Protein AF-A0A098GF80-F1 (afdb_monomer_lite)

pLDDT: mean 87.66, std 9.24, range [46.94, 98.12]

Foldseek 3Di:
DLLVLLVVLVADPVLSVLQVVPDDVVSVVVSVQQSDFDADPPPRDFDADPVRHGDGLSSVLVVLPQDSVLLSLLSNAPPSNLLSVLSVQQVDAAAAPVRHFDADPVRDGHGNSVLCVVLVNDPVLLSLLSNAQCSSLLSVLVVVLQHWDQDPVRDTDRNVVVCSVVPQHSVLLSLLSRDNCSSLLSVLVVQQCDDDPPDPDNHGVVNVCVVVPDDPVNLSVLSSDVPSSVVSVVD

Secondary structure (DSSP, 8-state):
-HHHHHHHTT--HHHHHHHHHT--HHHHHHHHHHTSBPBPTTT-PBPB-TTSPBPBHHHHHHHTT--HHHHHHHHTSTTHHHHHHHHHHTTSPPB-TTSPBPB-TTSPBP-HHHHHHHTT--HHHHHHHHTSTTHHHHHHHHHHHHS-EE-TT--EE-HHHHHHHHT--HHHHHHHHTSTTHHHHHHHHHHHHSPPTT-SSS--HHHHHHHTT--HHHHHHHHTSTTHHHHHHT-

Organism: Legionella micdadei (NCBI:txid451)

Radius of gyration: 20.02 Å; chains: 1; bounding box: 45×41×56 Å

Sequence (235 aa):
MLTNQLLSLGFTREQTSSLSVNFSFEKSQLLQYLLEPILDQQSHQPMLDNTGNPLTSLSVLIQAGFTPGQLTSILNYENEIANIDILLDLLLPYLDERQQPLRDHAGNLITPLSNLISARFSHDQIVSVLTHYRGSKSLKALQELLQPMWDASSSCTIPFLVLIQTGFTPSGIISILNDDNGYRNLRALLRLYNPEPNTTGHATPLSCLVEAGFTLDQIISVLSHEGGYKKLQAL

Structure (mmCIF, N/CA/C/O backbone):
data_AF-A0A098GF80-F1
#
_entry.id   AF-A0A098GF80-F1
#
loop_
_atom_site.group_PDB
_atom_site.id
_atom_site.type_symbol
_atom_site.label_atom_id
_atom_site.label_alt_id
_atom_site.label_comp_id
_atom_site.label_asym_id
_atom_site.label_entity_id
_atom_site.label_seq_id
_atom_site.pdbx_PDB_ins_code
_atom_site.Cartn_x
_atom_site.Cartn_y
_atom_site.Cartn_z
_atom_site.occupancy
_atom_site.B_iso_or_equiv
_atom_site.auth_seq_id
_atom_site.auth_comp_id
_atom_site.auth_asym_id
_atom_site.auth_atom_id
_atom_site.pdbx_PDB_model_num
ATOM 1 N N . MET A 1 1 ? -12.563 -4.958 27.279 1.00 67.81 1 MET A N 1
ATOM 2 C CA . MET A 1 1 ? -12.709 -3.567 26.792 1.00 67.81 1 MET A CA 1
ATOM 3 C C . MET A 1 1 ? -12.450 -3.496 25.289 1.00 67.81 1 MET A C 1
ATOM 5 O O . MET A 1 1 ? -13.381 -3.153 24.573 1.00 67.81 1 MET A O 1
ATOM 9 N N . LEU A 1 2 ? -11.288 -3.970 24.815 1.00 84.38 2 LEU A N 1
ATOM 10 C CA . LEU A 1 2 ? -10.912 -4.032 23.388 1.00 84.38 2 LEU A CA 1
ATOM 11 C C . LEU A 1 2 ? -11.972 -4.684 22.479 1.00 84.38 2 LEU A C 1
ATOM 13 O O . LEU A 1 2 ? -12.314 -4.132 21.441 1.00 84.38 2 LEU A O 1
ATOM 17 N N . THR A 1 3 ? -12.556 -5.816 22.892 1.00 87.25 3 THR A N 1
ATOM 18 C CA . THR A 1 3 ? -13.591 -6.518 22.109 1.00 87.25 3 THR A CA 1
ATOM 19 C C . THR A 1 3 ? -14.776 -5.617 21.766 1.00 87.25 3 THR A C 1
ATOM 21 O O . THR A 1 3 ? -15.189 -5.575 20.617 1.00 87.25 3 THR A O 1
ATOM 24 N N . ASN A 1 4 ? -15.301 -4.854 22.730 1.00 89.62 4 ASN A N 1
ATOM 25 C CA . ASN A 1 4 ? -16.453 -3.983 22.483 1.00 89.62 4 ASN A CA 1
ATOM 26 C C . ASN A 1 4 ? -16.095 -2.813 21.558 1.00 89.62 4 ASN A C 1
ATOM 28 O O . ASN A 1 4 ? -16.914 -2.437 20.726 1.00 89.62 4 ASN A O 1
ATOM 32 N N . GLN A 1 5 ? -14.873 -2.279 21.665 1.00 90.88 5 GLN A N 1
ATOM 33 C CA . GLN A 1 5 ? -14.386 -1.233 20.761 1.00 90.88 5 GLN A CA 1
ATOM 34 C C . GLN A 1 5 ? -14.266 -1.764 19.326 1.00 90.88 5 GLN A C 1
ATOM 36 O O . GLN A 1 5 ? -14.784 -1.148 18.400 1.00 90.88 5 GLN A O 1
ATOM 41 N N . LEU A 1 6 ? -13.696 -2.954 19.130 1.00 92.81 6 LEU A N 1
ATOM 42 C CA . LEU A 1 6 ? -13.634 -3.577 17.806 1.00 92.81 6 LEU A CA 1
ATOM 43 C C . LEU A 1 6 ? -15.023 -3.887 17.233 1.00 92.81 6 LEU A C 1
ATOM 45 O O . LEU A 1 6 ? -15.275 -3.608 16.065 1.00 92.81 6 LEU A O 1
ATOM 49 N N . LEU A 1 7 ? -15.948 -4.406 18.048 1.00 94.50 7 LEU A N 1
ATOM 50 C CA . LEU A 1 7 ? -17.331 -4.627 17.612 1.00 94.50 7 LEU A CA 1
ATOM 51 C C . LEU A 1 7 ? -17.998 -3.311 17.171 1.00 94.50 7 LEU A C 1
ATOM 53 O O . LEU A 1 7 ? -18.712 -3.303 16.172 1.00 94.50 7 LEU A O 1
ATOM 57 N N . SER A 1 8 ? -17.737 -2.193 17.863 1.00 92.75 8 SER A N 1
ATOM 58 C CA . SER A 1 8 ? -18.258 -0.873 17.464 1.00 92.75 8 SER A CA 1
ATOM 59 C C . SER A 1 8 ? -17.674 -0.354 16.146 1.00 92.75 8 SER A C 1
ATOM 61 O O . SER A 1 8 ? -18.333 0.407 15.447 1.00 92.75 8 SER A O 1
ATOM 63 N N . LEU A 1 9 ? -16.483 -0.826 15.768 1.00 93.62 9 LEU A N 1
ATOM 64 C CA . LEU A 1 9 ? -15.844 -0.553 14.479 1.00 93.62 9 LEU A CA 1
ATOM 65 C C . LEU A 1 9 ? -16.288 -1.526 13.368 1.00 93.62 9 LEU A C 1
ATOM 67 O O . LEU A 1 9 ? -15.756 -1.488 12.262 1.00 93.62 9 LEU A O 1
ATOM 71 N N . GLY A 1 10 ? -17.253 -2.409 13.646 1.00 95.38 10 GLY A N 1
ATOM 72 C CA . GLY A 1 10 ? -17.817 -3.338 12.666 1.00 95.38 10 GLY A CA 1
ATOM 73 C C . GLY A 1 10 ? -17.083 -4.676 12.540 1.00 95.38 10 GLY A C 1
ATOM 74 O O . GLY A 1 10 ? -17.406 -5.454 11.643 1.00 95.38 10 GLY A O 1
ATOM 75 N N . PHE A 1 11 ? -16.124 -4.980 13.421 1.00 96.38 11 PHE A N 1
ATOM 76 C CA . PHE A 1 11 ? -15.522 -6.314 13.471 1.00 96.38 11 PHE A CA 1
ATOM 77 C C . PHE A 1 11 ? -16.545 -7.347 13.962 1.00 96.38 11 PHE A C 1
ATOM 79 O O . PHE A 1 11 ? -17.390 -7.056 14.809 1.00 96.38 11 PHE A O 1
ATOM 86 N N . THR A 1 12 ? -16.456 -8.583 13.476 1.00 97.00 12 THR A N 1
ATOM 87 C CA . THR A 1 12 ? -17.304 -9.688 13.948 1.00 97.00 12 THR A CA 1
ATOM 88 C C . THR A 1 12 ? -16.768 -10.309 15.239 1.00 97.00 12 THR A C 1
ATOM 90 O O . THR A 1 12 ? -15.612 -10.115 15.633 1.00 97.00 12 THR A O 1
ATOM 93 N N . ARG A 1 13 ? -17.591 -11.117 15.920 1.00 93.44 13 ARG A N 1
ATOM 94 C CA . ARG A 1 13 ? -17.133 -11.869 17.102 1.00 93.44 13 ARG A CA 1
ATOM 95 C C . ARG A 1 13 ? -16.018 -12.848 16.745 1.00 93.44 13 ARG A C 1
ATOM 97 O O . ARG A 1 13 ? -15.084 -13.018 17.523 1.00 93.44 13 ARG A O 1
ATOM 104 N N . GLU A 1 14 ? -16.081 -13.444 15.563 1.00 93.25 14 GLU A N 1
ATOM 105 C CA . GLU A 1 14 ? -15.061 -14.347 15.039 1.00 93.25 14 GLU A CA 1
ATOM 106 C C . GLU A 1 14 ? -13.749 -13.597 14.790 1.00 93.25 14 GLU A C 1
ATOM 108 O O . GLU A 1 14 ? -12.698 -14.041 15.243 1.00 93.25 14 GLU A O 1
ATOM 113 N N . GLN A 1 15 ? -13.803 -12.422 14.154 1.00 93.31 15 GLN A N 1
ATOM 114 C CA . GLN A 1 15 ? -12.624 -11.584 13.912 1.00 93.31 15 GLN A CA 1
ATOM 115 C C . GLN A 1 15 ? -11.994 -11.117 15.223 1.00 93.31 15 GLN A C 1
ATOM 117 O O . GLN A 1 15 ? -10.801 -11.324 15.438 1.00 93.31 15 GLN A O 1
ATOM 122 N N . THR A 1 16 ? -12.794 -10.568 16.140 1.00 90.94 16 THR A N 1
ATOM 123 C CA . THR A 1 16 ? -12.300 -10.146 17.460 1.00 90.94 16 THR A CA 1
ATOM 124 C C . THR A 1 16 ? -11.695 -11.307 18.241 1.00 90.94 16 THR A C 1
ATOM 126 O O . THR A 1 16 ? -10.651 -11.129 18.867 1.00 90.94 16 THR A O 1
ATOM 129 N N . SER A 1 17 ? -12.286 -12.503 18.166 1.00 88.06 17 SER A N 1
ATOM 130 C CA . SER A 1 17 ? -11.729 -13.707 18.789 1.00 88.06 17 SER A CA 1
ATOM 131 C C . SER A 1 17 ? -10.428 -14.145 18.121 1.00 88.06 17 SER A C 1
ATOM 133 O O . SER A 1 17 ? -9.488 -14.487 18.823 1.00 88.06 17 SER A O 1
ATOM 135 N N . SER A 1 18 ? -10.334 -14.087 16.789 1.00 87.31 18 SER A N 1
ATOM 136 C CA . SER A 1 18 ? -9.112 -14.450 16.055 1.00 87.31 18 SER A CA 1
ATOM 137 C C . SER A 1 18 ? -7.935 -13.549 16.425 1.00 87.31 18 SER A C 1
ATOM 139 O O . SER A 1 18 ? -6.850 -14.045 16.715 1.00 87.31 18 SER A O 1
ATOM 141 N N . LEU A 1 19 ? -8.184 -12.239 16.526 1.00 84.69 19 LEU A N 1
ATOM 142 C CA . LEU A 1 19 ? -7.205 -11.286 17.029 1.00 84.69 19 LEU A CA 1
ATOM 143 C C . LEU A 1 19 ? -6.872 -11.635 18.486 1.00 84.69 19 LEU A C 1
ATOM 145 O O . LEU A 1 19 ? -5.701 -11.732 18.827 1.00 84.69 19 LEU A O 1
ATOM 149 N N . SER A 1 20 ? -7.896 -11.939 19.300 1.00 75.25 20 SER A N 1
ATOM 150 C CA . SER A 1 20 ? -7.767 -12.265 20.729 1.00 75.25 20 SER A CA 1
ATOM 151 C C . SER A 1 20 ? -6.912 -13.503 21.037 1.00 75.25 20 SER A C 1
ATOM 153 O O . SER A 1 20 ? -6.128 -13.498 21.982 1.00 75.25 20 SER A O 1
ATOM 155 N N . VAL A 1 21 ? -7.086 -14.578 20.267 1.00 63.75 21 VAL A N 1
ATOM 156 C CA . VAL A 1 21 ? -6.468 -15.897 20.496 1.00 63.75 21 VAL A CA 1
ATOM 157 C C . VAL A 1 21 ? -4.999 -15.918 20.064 1.00 63.75 21 VAL A C 1
ATOM 159 O O . VAL A 1 21 ? -4.203 -16.655 20.638 1.00 63.75 21 VAL A O 1
ATOM 162 N N . ASN A 1 22 ? -4.622 -15.070 19.107 1.00 61.53 22 ASN A N 1
ATOM 163 C CA . ASN A 1 22 ? -3.252 -14.958 18.606 1.00 61.53 22 ASN A CA 1
ATOM 164 C C . ASN A 1 22 ? -2.376 -13.980 19.420 1.00 61.53 22 ASN A C 1
ATOM 166 O O . ASN A 1 22 ? -1.254 -13.682 18.998 1.00 61.53 22 ASN A O 1
ATOM 170 N N . PHE A 1 23 ? -2.858 -13.451 20.555 1.00 60.72 23 PHE A N 1
ATOM 171 C CA . PHE A 1 23 ? -2.151 -12.422 21.323 1.00 60.72 23 PHE A CA 1
ATOM 172 C C . PHE A 1 23 ? -1.024 -12.990 22.196 1.00 60.72 23 PHE A C 1
ATOM 174 O O . PHE A 1 23 ? -1.260 -13.585 23.247 1.00 60.72 23 PHE A O 1
ATOM 181 N N . SER A 1 24 ? 0.223 -12.688 21.823 1.00 68.94 24 SER A N 1
ATOM 182 C CA . SER A 1 24 ? 1.262 -12.441 22.826 1.00 68.94 24 SER A CA 1
ATOM 183 C C . SER A 1 24 ? 0.921 -11.158 23.604 1.00 68.94 24 SER A C 1
ATOM 185 O O . SER A 1 24 ? 0.142 -10.320 23.137 1.00 68.94 24 SER A O 1
ATOM 187 N N . PHE A 1 25 ? 1.507 -10.979 24.792 1.00 70.69 25 PHE A N 1
ATOM 188 C CA . PHE A 1 25 ? 1.350 -9.749 25.581 1.00 70.69 25 PHE A CA 1
ATOM 189 C C . PHE A 1 25 ? 1.646 -8.492 24.746 1.00 70.69 25 PHE A C 1
ATOM 191 O O . PHE A 1 25 ? 0.859 -7.547 24.758 1.00 70.69 25 PHE A O 1
ATOM 198 N N . GLU A 1 26 ? 2.714 -8.537 23.948 1.00 73.19 26 GLU A N 1
ATOM 199 C CA . GLU A 1 26 ? 3.110 -7.470 23.026 1.00 73.19 26 GLU A CA 1
ATOM 200 C C . GLU A 1 26 ? 1.970 -7.125 22.068 1.00 73.19 26 GLU A C 1
ATOM 202 O O . GLU A 1 26 ? 1.521 -5.984 22.039 1.00 73.19 26 GLU A O 1
ATOM 207 N N . LYS A 1 27 ? 1.395 -8.115 21.378 1.00 73.38 27 LYS A N 1
ATOM 208 C CA . LYS A 1 27 ? 0.301 -7.877 20.433 1.00 73.38 27 LYS A CA 1
ATOM 209 C C . LYS A 1 27 ? -0.932 -7.224 21.081 1.00 73.38 27 LYS A C 1
ATOM 211 O O . LYS A 1 27 ? -1.592 -6.405 20.444 1.00 73.38 27 LYS A O 1
ATOM 216 N N . SER A 1 28 ? -1.246 -7.533 22.342 1.00 77.88 28 SER A N 1
ATOM 217 C CA . SER A 1 28 ? -2.400 -6.921 23.025 1.00 77.88 28 SER A CA 1
ATOM 218 C C . SER A 1 28 ? -2.211 -5.417 23.257 1.00 77.88 28 SER A C 1
ATOM 220 O O . SER A 1 28 ? -3.161 -4.647 23.106 1.00 77.88 28 SER A O 1
ATOM 222 N N . GLN A 1 29 ? -0.972 -4.992 23.528 1.00 82.12 29 GLN A N 1
ATOM 223 C CA . GLN A 1 29 ? -0.601 -3.579 23.622 1.00 82.12 29 GLN A CA 1
ATOM 224 C C . GLN A 1 29 ? -0.677 -2.892 22.257 1.00 82.12 29 GLN A C 1
ATOM 226 O O . GLN A 1 29 ? -1.107 -1.746 22.174 1.00 82.12 29 GLN A O 1
ATOM 231 N N . LEU A 1 30 ? -0.336 -3.603 21.177 1.00 80.69 30 LEU A N 1
ATOM 232 C CA . LEU A 1 30 ? -0.453 -3.080 19.813 1.00 80.69 30 LEU A CA 1
ATOM 233 C C . LEU A 1 30 ? -1.900 -2.802 19.431 1.00 80.69 30 LEU A C 1
ATOM 235 O O . LEU A 1 30 ? -2.217 -1.725 18.936 1.00 80.69 30 LEU A O 1
ATOM 239 N N . LEU A 1 31 ? -2.800 -3.748 19.695 1.00 87.38 31 LEU A N 1
ATOM 240 C CA . LEU A 1 31 ? -4.217 -3.532 19.425 1.00 87.38 31 LEU A CA 1
ATOM 241 C C . LEU A 1 31 ? -4.773 -2.372 20.259 1.00 87.38 31 LEU A C 1
ATOM 243 O O . LEU A 1 31 ? -5.611 -1.615 19.774 1.00 87.38 31 LEU A O 1
ATOM 247 N N . GLN A 1 32 ? -4.301 -2.229 21.499 1.00 89.06 32 GLN A N 1
ATOM 248 C CA . GLN A 1 32 ? -4.662 -1.098 22.340 1.00 89.06 32 GLN A CA 1
ATOM 249 C C . GLN A 1 32 ? -4.184 0.225 21.733 1.00 89.06 32 GLN A C 1
ATOM 251 O O . GLN A 1 32 ? -5.009 1.118 21.585 1.00 89.06 32 GLN A O 1
ATOM 256 N N . TYR A 1 33 ? -2.926 0.313 21.293 1.00 89.31 33 TYR A N 1
ATOM 257 C CA . TYR A 1 33 ? -2.383 1.480 20.591 1.00 89.31 33 TYR A CA 1
ATOM 258 C C . TYR A 1 33 ? -3.230 1.874 19.370 1.00 89.31 33 TYR A C 1
ATOM 260 O O . TYR A 1 33 ? -3.581 3.036 19.199 1.00 89.31 33 TYR A O 1
ATOM 268 N N . LEU A 1 34 ? -3.653 0.905 18.553 1.00 92.81 34 LEU A N 1
ATOM 269 C CA . LEU A 1 34 ? -4.473 1.173 17.363 1.00 92.81 34 LEU A CA 1
ATOM 270 C C . LEU A 1 34 ? -5.907 1.639 17.670 1.00 92.81 34 LEU A C 1
ATOM 272 O O . LEU A 1 34 ? -6.598 2.141 16.777 1.00 92.81 34 LEU A O 1
ATOM 276 N N . LEU A 1 35 ? -6.359 1.442 18.909 1.00 93.19 35 LEU A N 1
ATOM 277 C CA . LEU A 1 35 ? -7.664 1.847 19.431 1.00 93.19 35 LEU A CA 1
ATOM 278 C C . LEU A 1 35 ? -7.579 3.080 20.340 1.00 93.19 35 LEU A C 1
ATOM 280 O O . LEU A 1 35 ? -8.614 3.532 20.838 1.00 93.19 35 LEU A O 1
ATOM 284 N N . GLU A 1 36 ? -6.382 3.618 20.577 1.00 93.69 36 GLU A N 1
ATOM 285 C CA . GLU A 1 36 ? -6.228 4.870 21.304 1.00 93.69 36 GLU A CA 1
ATOM 286 C C . GLU A 1 36 ? -6.741 6.040 20.453 1.00 93.69 36 GLU A C 1
ATOM 288 O O . GLU A 1 36 ? -6.529 6.069 19.235 1.00 93.69 36 GLU A O 1
ATOM 293 N N . PRO A 1 37 ? -7.447 7.005 21.070 1.00 95.38 37 PRO A N 1
ATOM 294 C CA . PRO A 1 37 ? -7.861 8.205 20.371 1.00 95.38 37 PRO A CA 1
ATOM 295 C C . PRO A 1 37 ? -6.665 8.980 19.821 1.00 95.38 37 PRO A C 1
ATOM 297 O O . PRO A 1 37 ? -5.732 9.310 20.552 1.00 95.38 37 PRO A O 1
ATOM 300 N N . ILE A 1 38 ? -6.736 9.335 18.544 1.00 94.19 38 ILE A N 1
ATOM 301 C CA . ILE A 1 38 ? -5.812 10.268 17.913 1.00 94.19 38 ILE A CA 1
ATOM 302 C C . ILE A 1 38 ? -6.064 11.641 18.533 1.00 94.19 38 ILE A C 1
ATOM 304 O O . ILE A 1 38 ? -7.197 12.128 18.554 1.00 94.19 38 ILE A O 1
ATOM 308 N N . LEU A 1 39 ? -5.008 12.255 19.058 1.00 94.62 39 LEU A N 1
ATOM 309 C CA . LEU A 1 39 ? -5.089 13.547 19.726 1.00 94.62 39 LEU A CA 1
ATOM 310 C C . LEU A 1 39 ? -4.745 14.675 18.758 1.00 94.62 39 LEU A C 1
ATOM 312 O O . LEU A 1 39 ? -3.789 14.586 17.986 1.00 94.62 39 LEU A O 1
ATOM 316 N N . ASP A 1 40 ? -5.499 15.764 18.844 1.00 92.06 40 ASP A N 1
ATOM 317 C CA . ASP A 1 40 ? -5.147 17.014 18.192 1.00 92.06 40 ASP A CA 1
ATOM 318 C C . ASP A 1 40 ? -3.850 17.573 18.799 1.00 92.06 40 ASP A C 1
ATOM 320 O O . ASP A 1 40 ? -3.709 17.679 20.021 1.00 92.06 40 ASP A O 1
ATOM 324 N N . GLN A 1 41 ? -2.900 17.949 17.941 1.00 87.50 41 GLN A N 1
ATOM 325 C CA . GLN A 1 41 ? -1.548 18.333 18.363 1.00 87.50 41 GLN A CA 1
ATOM 326 C C . GLN A 1 41 ? -1.512 19.599 19.232 1.00 87.50 41 GLN A C 1
ATOM 328 O O . GLN A 1 41 ? -0.552 19.811 19.970 1.00 87.50 41 GLN A O 1
ATOM 333 N N . GLN A 1 42 ? -2.530 20.457 19.142 1.00 91.25 42 GLN A N 1
ATOM 334 C CA . GLN A 1 42 ? -2.563 21.738 19.846 1.00 91.25 42 GLN A CA 1
ATOM 335 C C . GLN A 1 42 ? -3.328 21.610 21.164 1.00 91.25 42 GLN A C 1
ATOM 337 O O . GLN A 1 42 ? -2.807 21.916 22.237 1.00 91.25 42 GLN A O 1
ATOM 342 N N . SER A 1 43 ? -4.561 21.116 21.100 1.00 93.44 43 SER A N 1
ATOM 343 C CA . SER A 1 43 ? -5.473 21.014 22.242 1.00 93.44 43 SER A CA 1
ATOM 344 C C . SER A 1 43 ? -5.252 19.772 23.106 1.00 93.44 43 SER A C 1
ATOM 346 O O . SER A 1 43 ? -5.753 19.731 24.232 1.00 93.44 43 SER A O 1
ATOM 348 N N . HIS A 1 44 ? -4.522 18.768 22.601 1.00 92.12 44 HIS A N 1
ATOM 349 C CA . HIS A 1 44 ? -4.364 17.447 23.223 1.00 92.12 44 HIS A CA 1
ATOM 350 C C . HIS A 1 44 ? -5.708 16.743 23.494 1.00 92.12 44 HIS A C 1
ATOM 352 O O . HIS A 1 44 ? -5.786 15.825 24.311 1.00 92.12 44 HIS A O 1
ATOM 358 N N . GLN A 1 45 ? -6.779 17.180 22.827 1.00 94.75 45 GLN A N 1
ATOM 359 C CA . GLN A 1 45 ? -8.095 16.558 22.903 1.00 94.75 45 GLN A CA 1
ATOM 360 C C . GLN A 1 45 ? -8.239 15.489 21.815 1.00 94.75 45 GLN A C 1
ATOM 362 O O . GLN A 1 45 ? -7.624 15.617 20.753 1.00 94.75 45 GLN A O 1
ATOM 367 N N . PRO A 1 46 ? -9.067 14.454 22.037 1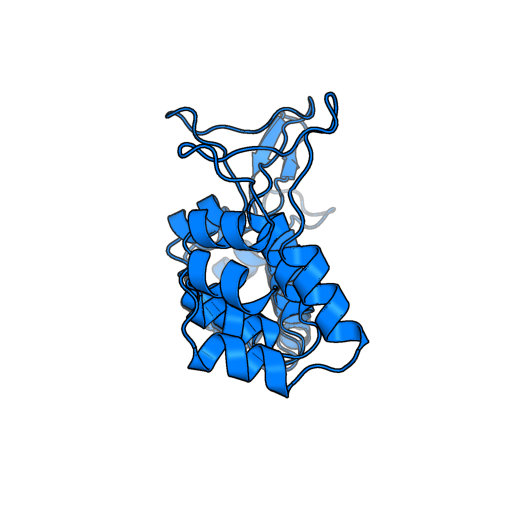.00 95.75 46 PRO A N 1
ATOM 368 C CA . PRO A 1 46 ? -9.410 13.497 20.996 1.00 95.75 46 PRO A CA 1
ATOM 369 C C . PRO A 1 46 ? -9.986 14.188 19.761 1.00 95.75 46 PRO A C 1
ATOM 371 O O . PRO A 1 46 ? -10.945 14.958 19.859 1.00 95.75 46 PRO A O 1
ATOM 374 N N . MET A 1 47 ? -9.435 13.875 18.593 1.00 95.06 47 MET A N 1
ATOM 375 C CA . MET A 1 47 ? -10.065 14.214 17.325 1.00 95.06 47 MET A CA 1
ATOM 376 C C . MET A 1 47 ? -11.337 13.382 17.174 1.00 95.06 47 MET A C 1
ATOM 378 O O . MET A 1 47 ? -11.334 12.192 17.483 1.00 95.06 47 MET A O 1
ATOM 382 N N . LEU A 1 48 ? -12.420 13.999 16.706 1.00 94.19 48 LEU A N 1
ATOM 383 C CA . LEU A 1 48 ? -13.719 13.343 16.566 1.00 94.19 48 LEU A CA 1
ATOM 384 C C . LEU A 1 48 ? -14.103 13.209 15.092 1.00 94.19 48 LEU A C 1
ATOM 386 O O . LEU A 1 48 ? -13.781 14.075 14.277 1.00 94.19 48 LEU A O 1
ATOM 390 N N . ASP A 1 49 ? -14.815 12.139 14.760 1.00 89.75 49 ASP A N 1
ATOM 391 C CA . ASP A 1 49 ? -15.471 11.998 13.466 1.00 89.75 49 ASP A CA 1
ATOM 392 C C . ASP A 1 49 ? -16.738 12.870 13.368 1.00 89.75 49 ASP A C 1
ATOM 394 O O . ASP A 1 49 ? -17.136 13.575 14.301 1.00 89.75 49 ASP A O 1
ATOM 398 N N . ASN A 1 50 ? -17.410 12.814 12.218 1.00 88.25 50 ASN A N 1
ATOM 399 C CA . ASN A 1 50 ? -18.646 13.561 11.963 1.00 88.25 50 ASN A CA 1
ATOM 400 C C . ASN A 1 50 ? -19.841 13.126 12.835 1.00 88.25 50 ASN A C 1
ATOM 402 O O . ASN A 1 50 ? -20.866 13.807 12.838 1.00 88.25 50 ASN A O 1
ATOM 406 N N . THR A 1 51 ? -19.726 12.016 13.563 1.00 89.88 51 THR A N 1
ATOM 407 C CA . THR A 1 51 ? -20.723 11.527 14.523 1.00 89.88 51 THR A CA 1
ATOM 408 C C . THR A 1 51 ? -20.363 11.860 15.973 1.00 89.88 51 THR A C 1
ATOM 410 O O . THR A 1 51 ? -21.146 11.573 16.877 1.00 89.88 51 THR A O 1
ATOM 413 N N . GLY A 1 52 ? -19.214 12.504 16.203 1.00 90.38 52 GLY A N 1
ATOM 414 C CA . GLY A 1 52 ? -18.718 12.857 17.531 1.00 90.38 52 GLY A CA 1
ATOM 415 C C . GLY A 1 52 ? -17.978 11.722 18.243 1.00 90.38 52 GLY A C 1
ATOM 416 O O . GLY A 1 52 ? -17.694 11.851 19.434 1.00 90.38 52 GLY A O 1
ATOM 417 N N . ASN A 1 53 ? -17.656 10.624 17.554 1.00 90.88 53 ASN A N 1
ATOM 418 C CA . ASN A 1 53 ? -16.869 9.534 18.125 1.00 90.88 53 ASN A CA 1
ATOM 419 C C . ASN A 1 53 ? -15.367 9.814 17.976 1.00 90.88 53 ASN A C 1
ATOM 421 O O . ASN A 1 53 ? -14.952 10.334 16.940 1.00 90.88 53 ASN A O 1
ATOM 425 N N . PRO A 1 54 ? -14.528 9.455 18.966 1.00 93.75 54 PRO A N 1
ATOM 426 C CA . PRO A 1 54 ? -13.083 9.597 18.843 1.00 93.75 54 PRO A CA 1
ATOM 427 C C . PRO A 1 54 ? -12.512 8.814 17.660 1.00 93.75 54 PRO A C 1
ATOM 429 O O . PRO A 1 54 ? -12.751 7.612 17.521 1.00 93.75 54 PRO A O 1
ATOM 432 N N . LEU A 1 55 ? -11.709 9.492 16.844 1.00 95.38 55 LEU A N 1
ATOM 433 C CA . LEU A 1 55 ? -10.922 8.872 15.792 1.00 95.38 55 LEU A CA 1
ATOM 434 C C . LEU A 1 55 ? -9.793 8.053 16.413 1.00 95.38 55 LEU A C 1
ATOM 436 O O . LEU A 1 55 ? -9.070 8.514 17.285 1.00 95.38 55 LEU A O 1
ATOM 440 N N . THR A 1 56 ? -9.634 6.840 15.916 1.00 95.69 56 THR A N 1
ATOM 441 C CA . THR A 1 56 ? -8.548 5.893 16.195 1.00 95.69 56 THR A CA 1
ATOM 442 C C . THR A 1 56 ? -7.913 5.466 14.875 1.00 95.69 56 THR A C 1
ATOM 444 O O . THR A 1 56 ? -8.560 5.569 13.823 1.00 95.69 56 THR A O 1
ATOM 447 N N . SER A 1 57 ? -6.700 4.913 14.907 1.00 95.62 57 SER A N 1
ATOM 448 C CA . SER A 1 57 ? -6.028 4.402 13.703 1.00 95.62 57 SER A CA 1
ATOM 449 C C . SER A 1 57 ? -6.900 3.414 12.918 1.00 95.62 57 SER A C 1
ATOM 451 O O . SER A 1 57 ? -7.031 3.537 11.700 1.00 95.62 57 SER A O 1
ATOM 453 N N . LEU A 1 58 ? -7.577 2.479 13.599 1.00 95.62 58 LEU A N 1
ATOM 454 C CA . LEU A 1 58 ? -8.484 1.536 12.928 1.00 95.62 58 LEU A CA 1
ATOM 455 C C . LEU A 1 58 ? -9.710 2.226 12.326 1.00 95.62 58 LEU A C 1
ATOM 457 O O . LEU A 1 58 ? -10.086 1.912 11.199 1.00 95.62 58 LEU A O 1
ATOM 461 N N . SER A 1 59 ? -10.329 3.171 13.039 1.00 96.12 59 SER A N 1
ATOM 462 C CA . SER A 1 59 ? -11.493 3.890 12.501 1.00 96.12 59 SER A CA 1
ATOM 463 C C . SER A 1 59 ? -11.139 4.720 11.266 1.00 96.12 59 SER A C 1
ATOM 465 O O . SER A 1 59 ? -11.926 4.770 10.327 1.00 96.12 59 SER A O 1
ATOM 467 N N . VAL A 1 60 ? -9.938 5.306 11.229 1.00 96.56 60 VAL A N 1
ATOM 468 C CA . VAL A 1 60 ? -9.446 6.095 10.096 1.00 96.56 60 VAL A CA 1
ATOM 469 C C . VAL A 1 60 ? -9.239 5.200 8.871 1.00 96.56 60 VAL A C 1
ATOM 471 O O . VAL A 1 60 ? -9.680 5.543 7.776 1.00 96.56 60 VAL A O 1
ATOM 474 N N . LEU A 1 61 ? -8.663 4.007 9.050 1.00 97.50 61 LEU A N 1
ATOM 475 C CA . LEU A 1 61 ? -8.539 3.018 7.972 1.00 97.50 61 LEU A CA 1
ATOM 476 C C . LEU A 1 61 ? -9.905 2.525 7.472 1.00 97.50 61 LEU A C 1
ATOM 478 O O . LEU A 1 61 ? -10.101 2.368 6.266 1.00 97.50 61 LEU A O 1
ATOM 482 N N . ILE A 1 62 ? -10.869 2.329 8.374 1.00 97.06 62 ILE A N 1
ATOM 483 C CA . ILE A 1 62 ? -12.239 1.940 8.010 1.00 97.06 62 ILE A CA 1
ATOM 484 C C . ILE A 1 62 ? -12.938 3.052 7.223 1.00 97.06 62 ILE A C 1
ATOM 486 O O . ILE A 1 62 ? -13.545 2.778 6.188 1.00 97.06 62 ILE A O 1
ATOM 490 N N . GLN A 1 63 ? -12.807 4.310 7.650 1.00 95.06 63 GLN A N 1
ATOM 491 C CA . GLN A 1 63 ? -13.322 5.470 6.913 1.00 95.06 63 GLN A CA 1
ATOM 492 C C . GLN A 1 63 ? -12.664 5.615 5.533 1.00 95.06 63 GLN A C 1
ATOM 494 O O . GLN A 1 63 ? -13.316 6.055 4.587 1.00 95.06 63 GLN A O 1
ATOM 499 N N . ALA A 1 64 ? -11.409 5.184 5.388 1.00 95.94 64 ALA A N 1
ATOM 500 C CA . ALA A 1 64 ? -10.706 5.113 4.109 1.00 95.94 64 ALA A CA 1
ATOM 501 C C . ALA A 1 64 ? -11.108 3.909 3.228 1.00 95.94 64 ALA A C 1
ATOM 503 O O . ALA A 1 64 ? -10.581 3.743 2.124 1.00 95.94 64 ALA A O 1
ATOM 504 N N . GLY A 1 65 ? -12.040 3.069 3.688 1.00 97.06 65 GLY A N 1
ATOM 505 C CA . GLY A 1 65 ? -12.632 1.972 2.922 1.00 97.06 65 GLY A CA 1
ATOM 506 C C . GLY A 1 65 ? -12.035 0.588 3.179 1.00 97.06 65 GLY A C 1
ATOM 507 O O . GLY A 1 65 ? -12.480 -0.372 2.550 1.00 97.06 65 GLY A O 1
ATOM 508 N N . PHE A 1 66 ? -11.072 0.441 4.097 1.00 98.00 66 PHE A N 1
ATOM 509 C CA . PHE A 1 66 ? -10.589 -0.885 4.492 1.00 98.00 66 PHE A CA 1
ATOM 510 C C . PHE A 1 66 ? -11.620 -1.587 5.376 1.00 98.00 66 PHE A C 1
ATOM 512 O O . PHE A 1 66 ? -12.045 -1.074 6.409 1.00 98.00 66 PHE A O 1
ATOM 519 N N . THR A 1 67 ? -12.019 -2.796 4.995 1.00 98.12 67 THR A N 1
ATOM 520 C CA . THR A 1 67 ? -13.005 -3.559 5.767 1.00 98.12 67 THR A CA 1
ATOM 521 C C . THR A 1 67 ? -12.387 -4.150 7.039 1.00 98.12 67 THR A C 1
ATOM 523 O O . THR A 1 67 ? -11.198 -4.490 7.053 1.00 98.12 67 THR A O 1
ATOM 526 N N . PRO A 1 68 ? -13.189 -4.406 8.088 1.00 97.25 68 PRO A N 1
ATOM 527 C CA . PRO A 1 68 ? -12.728 -5.142 9.266 1.00 97.25 68 PRO A CA 1
ATOM 528 C C . PRO A 1 68 ? -12.091 -6.500 8.934 1.00 97.25 68 PRO A C 1
ATOM 530 O O . PRO A 1 68 ? -11.134 -6.916 9.585 1.00 97.25 68 PRO A O 1
ATOM 533 N N . GLY A 1 69 ? -12.571 -7.180 7.886 1.00 97.00 69 GLY A N 1
ATOM 534 C CA . GLY A 1 69 ? -11.984 -8.432 7.398 1.00 97.00 69 GLY A CA 1
ATOM 535 C C . GLY A 1 69 ? -10.572 -8.254 6.843 1.00 97.00 69 GLY A C 1
ATOM 536 O O . GLY A 1 69 ? -9.672 -8.989 7.237 1.00 97.00 69 GLY A O 1
ATOM 537 N N . GLN A 1 70 ? -10.354 -7.244 5.999 1.00 97.00 70 GLN A N 1
ATOM 538 C CA . GLN A 1 70 ? -9.030 -6.909 5.464 1.00 97.00 70 GLN A CA 1
ATOM 539 C C . GLN A 1 70 ? -8.048 -6.520 6.576 1.00 97.00 70 GLN A C 1
ATOM 541 O O . GLN A 1 70 ? -6.926 -7.023 6.615 1.00 97.00 70 GLN A O 1
ATOM 546 N N . LEU A 1 71 ? -8.483 -5.681 7.521 1.00 95.69 71 LEU A N 1
ATOM 547 C CA . LEU A 1 71 ? -7.662 -5.292 8.670 1.00 95.69 71 LEU A CA 1
ATOM 548 C C . LEU A 1 71 ? -7.347 -6.493 9.569 1.00 95.69 71 LEU A C 1
ATOM 550 O O . LEU A 1 71 ? -6.214 -6.639 10.016 1.00 95.69 71 LEU A O 1
ATOM 554 N N . THR A 1 72 ? -8.305 -7.402 9.771 1.00 93.88 72 THR A N 1
ATOM 555 C CA . THR A 1 72 ? -8.070 -8.657 10.502 1.00 93.88 72 THR A CA 1
ATOM 556 C C . THR A 1 72 ? -7.016 -9.521 9.807 1.00 93.88 72 THR A C 1
ATOM 558 O O . THR A 1 72 ? -6.151 -10.076 10.482 1.00 93.88 72 THR A O 1
ATOM 561 N N . SER A 1 73 ? -7.048 -9.625 8.475 1.00 92.88 73 SER A N 1
ATOM 562 C CA . SER A 1 73 ? -6.036 -10.366 7.712 1.00 92.88 73 SER A CA 1
ATOM 563 C C . SER A 1 73 ? -4.638 -9.773 7.879 1.00 92.88 73 SER A C 1
ATOM 565 O O . SER A 1 73 ? -3.689 -10.520 8.098 1.00 92.88 73 SER A O 1
ATOM 567 N N . ILE A 1 74 ? -4.511 -8.444 7.836 1.00 92.31 74 ILE A N 1
ATOM 568 C CA . ILE A 1 74 ? -3.229 -7.751 8.024 1.00 92.31 74 ILE A CA 1
ATOM 569 C C . ILE A 1 74 ? -2.706 -7.931 9.452 1.00 92.31 74 ILE A C 1
ATOM 571 O O . ILE A 1 74 ? -1.534 -8.247 9.640 1.00 92.31 74 ILE A O 1
ATOM 575 N N . LEU A 1 75 ? -3.573 -7.764 10.454 1.00 89.56 75 LEU A N 1
ATOM 576 C CA . LEU A 1 75 ? -3.213 -7.865 11.872 1.00 89.56 75 LEU A CA 1
ATOM 577 C C . LEU A 1 75 ? -2.856 -9.294 12.313 1.00 89.56 75 LEU A C 1
ATOM 579 O O . LEU A 1 75 ? -2.172 -9.480 13.317 1.00 89.56 75 LEU A O 1
ATOM 583 N N . ASN A 1 76 ? -3.318 -10.309 11.579 1.00 88.06 76 ASN A N 1
ATOM 584 C CA . ASN A 1 76 ? -2.940 -11.704 11.801 1.00 88.06 76 ASN A CA 1
ATOM 585 C C . ASN A 1 76 ? -1.669 -12.121 11.038 1.00 88.06 76 ASN A C 1
ATOM 587 O O . ASN A 1 76 ? -1.213 -13.251 11.218 1.00 88.06 76 ASN A O 1
ATOM 591 N N . TYR A 1 77 ? -1.102 -11.247 10.205 1.00 85.50 77 TYR A N 1
ATOM 592 C CA . TYR A 1 77 ? 0.113 -11.516 9.437 1.00 85.50 77 TYR A CA 1
ATOM 593 C C . TYR A 1 77 ? 1.363 -10.973 10.145 1.00 85.50 77 TYR A C 1
ATOM 595 O O . TYR A 1 77 ? 1.263 -10.090 10.990 1.00 85.50 77 TYR A O 1
ATOM 603 N N . GLU A 1 78 ? 2.551 -11.485 9.806 1.00 77.44 78 GLU A N 1
ATOM 604 C CA . GLU A 1 78 ? 3.809 -11.017 10.406 1.00 77.44 78 GLU A CA 1
ATOM 605 C C . GLU A 1 78 ? 4.069 -9.522 10.134 1.00 77.44 78 GLU A C 1
ATOM 607 O O . GLU A 1 78 ? 3.822 -9.021 9.032 1.00 77.44 78 GLU A O 1
ATOM 612 N N . ASN A 1 79 ? 4.685 -8.835 11.105 1.00 76.25 79 ASN A N 1
ATOM 613 C CA . ASN A 1 79 ? 4.965 -7.390 11.084 1.00 76.25 79 ASN A CA 1
ATOM 614 C C . ASN A 1 79 ? 3.691 -6.528 11.065 1.00 76.25 79 ASN A C 1
ATOM 616 O O . ASN A 1 79 ? 3.653 -5.482 10.413 1.00 76.25 79 ASN A O 1
ATOM 620 N N . GLU A 1 80 ? 2.662 -6.955 11.795 1.00 81.88 80 GLU A N 1
ATOM 621 C CA . GLU A 1 80 ? 1.326 -6.364 11.810 1.00 81.88 80 GLU A CA 1
ATOM 622 C C . GLU A 1 80 ? 1.309 -4.835 11.981 1.00 81.88 80 GLU A C 1
ATOM 624 O O . GLU A 1 80 ? 0.646 -4.155 11.201 1.00 81.88 80 GLU A O 1
ATOM 629 N N . ILE A 1 81 ? 2.066 -4.271 12.932 1.00 81.75 81 ILE A N 1
ATOM 630 C CA . ILE A 1 81 ? 2.094 -2.813 13.168 1.00 81.75 81 ILE A CA 1
ATOM 631 C C . ILE A 1 81 ? 2.667 -2.099 11.959 1.00 81.75 81 ILE A C 1
ATOM 633 O O . ILE A 1 81 ? 2.069 -1.156 11.468 1.00 81.75 81 ILE A O 1
ATOM 637 N N . ALA A 1 82 ? 3.808 -2.576 11.454 1.00 85.88 82 ALA A N 1
ATOM 638 C CA . ALA A 1 82 ? 4.473 -1.937 10.333 1.00 85.88 82 ALA A CA 1
ATOM 639 C C . ALA A 1 82 ? 3.559 -1.929 9.103 1.00 85.88 82 ALA A C 1
ATOM 641 O O . ALA A 1 82 ? 3.551 -0.961 8.352 1.00 85.88 82 ALA A O 1
ATOM 642 N N . ASN A 1 83 ? 2.754 -2.978 8.912 1.00 89.81 83 ASN A N 1
ATOM 643 C CA . ASN A 1 83 ? 1.761 -3.018 7.843 1.00 89.81 83 ASN A CA 1
ATOM 644 C C . ASN A 1 83 ? 0.649 -1.976 8.054 1.00 89.81 83 ASN A C 1
ATOM 646 O O . ASN A 1 83 ? 0.244 -1.323 7.094 1.00 89.81 83 ASN A O 1
ATOM 650 N N . ILE A 1 84 ? 0.169 -1.805 9.289 1.00 92.00 84 ILE A N 1
ATOM 651 C CA . ILE A 1 84 ? -0.837 -0.793 9.635 1.00 92.00 84 ILE A CA 1
ATOM 652 C C . ILE A 1 84 ? -0.281 0.628 9.489 1.00 92.00 84 ILE A C 1
ATOM 654 O O . ILE A 1 84 ? -0.941 1.459 8.872 1.00 92.00 84 ILE A O 1
ATOM 658 N N . ASP A 1 85 ? 0.932 0.894 9.968 1.00 91.12 85 ASP A N 1
ATOM 659 C CA . ASP A 1 85 ? 1.604 2.190 9.825 1.00 91.12 85 ASP A CA 1
ATOM 660 C C . ASP A 1 85 ? 1.771 2.555 8.348 1.00 91.12 85 ASP A C 1
ATOM 662 O O . ASP A 1 85 ? 1.432 3.660 7.938 1.00 91.12 85 ASP A O 1
ATOM 666 N N . ILE A 1 86 ? 2.183 1.595 7.512 1.00 92.44 86 ILE A N 1
ATOM 667 C CA . ILE A 1 86 ? 2.277 1.807 6.064 1.00 92.44 86 ILE A CA 1
ATOM 668 C C . ILE A 1 86 ? 0.903 2.149 5.464 1.00 92.44 86 ILE A C 1
ATOM 670 O O . ILE A 1 86 ? 0.831 3.003 4.580 1.00 92.44 86 ILE A O 1
ATOM 674 N N . LEU A 1 87 ? -0.192 1.522 5.913 1.00 95.12 87 LEU A N 1
ATOM 675 C CA . LEU A 1 87 ? -1.532 1.899 5.448 1.00 95.12 87 LEU A CA 1
ATOM 676 C C . LEU A 1 87 ? -1.932 3.306 5.899 1.00 95.12 87 LEU A C 1
ATOM 678 O O . LEU A 1 87 ? -2.526 4.037 5.108 1.00 95.12 87 LEU A O 1
ATOM 682 N N . LEU A 1 88 ? -1.614 3.690 7.136 1.00 95.19 88 LEU A N 1
ATOM 683 C CA . LEU A 1 88 ? -1.868 5.039 7.645 1.00 95.19 88 LEU A CA 1
ATOM 684 C C . LEU A 1 88 ? -1.072 6.083 6.853 1.00 95.19 88 LEU A C 1
ATOM 686 O O . LEU A 1 88 ? -1.627 7.113 6.478 1.00 95.19 88 LEU A O 1
ATOM 690 N N . ASP A 1 89 ? 0.176 5.782 6.497 1.00 95.50 89 ASP A N 1
ATOM 691 C CA . ASP A 1 89 ? 1.010 6.634 5.646 1.00 95.50 89 ASP A CA 1
ATOM 692 C C . ASP A 1 89 ? 0.391 6.851 4.253 1.00 95.50 89 ASP A C 1
ATOM 694 O O . ASP A 1 89 ? 0.553 7.920 3.665 1.00 95.50 89 ASP A O 1
ATOM 698 N N . LEU A 1 90 ? -0.366 5.882 3.714 1.00 96.75 90 LEU A N 1
ATOM 699 C CA . LEU A 1 90 ? -1.091 6.073 2.448 1.00 96.75 90 LEU A CA 1
ATOM 700 C C . LEU A 1 90 ? -2.237 7.092 2.558 1.00 96.75 90 LEU A C 1
ATOM 702 O O . LEU A 1 90 ? -2.721 7.571 1.530 1.00 96.75 90 LEU A O 1
ATOM 706 N N . LEU A 1 91 ? -2.692 7.411 3.771 1.00 96.12 91 LEU A N 1
ATOM 707 C CA . LEU A 1 91 ? -3.746 8.394 4.031 1.00 96.12 91 LEU A CA 1
ATOM 708 C C . LEU A 1 91 ? -3.203 9.803 4.255 1.00 96.12 91 LEU A C 1
ATOM 710 O O . LEU A 1 91 ? -3.977 10.760 4.210 1.00 96.12 91 LEU A O 1
ATOM 714 N N . LEU A 1 92 ? -1.897 9.947 4.485 1.00 94.81 92 LEU A N 1
ATOM 715 C CA . LEU A 1 92 ? -1.287 11.258 4.643 1.00 94.81 92 LEU A CA 1
ATOM 716 C C . LEU A 1 92 ? -1.324 12.007 3.303 1.00 94.81 92 LEU A C 1
ATOM 718 O O . LEU A 1 92 ? -0.984 11.436 2.262 1.00 94.81 92 LEU A O 1
ATOM 722 N N . PRO A 1 93 ? -1.752 13.280 3.291 1.00 95.19 93 PRO A N 1
ATOM 723 C CA . PRO A 1 93 ? -1.744 14.060 2.070 1.00 95.19 93 PRO A CA 1
ATOM 724 C C . PRO A 1 93 ? -0.314 14.323 1.619 1.00 95.19 93 PRO A C 1
ATOM 726 O O . PRO A 1 93 ? 0.583 14.548 2.432 1.00 95.19 93 PRO A O 1
ATOM 729 N N . TYR A 1 94 ? -0.119 14.370 0.306 1.00 93.00 94 TYR A N 1
ATOM 730 C CA . TYR A 1 94 ? 1.102 14.946 -0.234 1.00 93.00 94 TYR A CA 1
ATOM 731 C C . TYR A 1 94 ? 1.213 16.407 0.176 1.00 93.00 94 TYR A C 1
ATOM 733 O O . TYR A 1 94 ? 0.205 17.110 0.265 1.00 93.00 94 TYR A O 1
ATOM 741 N N . LEU A 1 95 ? 2.442 16.864 0.377 1.00 91.19 95 LEU A N 1
ATOM 742 C CA . LEU A 1 95 ? 2.732 18.247 0.719 1.00 91.19 95 LEU A CA 1
ATOM 743 C C . LEU A 1 95 ? 3.397 18.952 -0.467 1.00 91.19 95 LEU A C 1
ATOM 745 O O . LEU A 1 95 ? 4.188 18.347 -1.194 1.00 91.19 95 LEU A O 1
ATOM 749 N N . ASP A 1 96 ? 3.067 20.225 -0.663 1.00 86.62 96 ASP A N 1
ATOM 750 C CA . ASP A 1 96 ? 3.787 21.105 -1.582 1.00 86.62 96 ASP A CA 1
ATOM 751 C C . ASP A 1 96 ? 5.126 21.586 -0.988 1.00 86.62 96 ASP A C 1
ATOM 753 O O . ASP A 1 96 ? 5.486 21.287 0.155 1.00 86.62 96 ASP A O 1
ATOM 757 N N . GLU A 1 97 ? 5.869 22.384 -1.758 1.00 84.56 97 GLU A N 1
ATOM 758 C CA . GLU A 1 97 ? 7.135 22.995 -1.325 1.00 84.56 97 GLU A CA 1
ATOM 759 C C . GLU A 1 97 ? 7.001 23.851 -0.045 1.00 84.56 97 GLU A C 1
ATOM 761 O O . GLU A 1 97 ? 7.988 24.102 0.647 1.00 84.56 97 GLU A O 1
ATOM 766 N N . ARG A 1 98 ? 5.783 24.286 0.305 1.00 89.50 98 ARG A N 1
ATOM 767 C CA . ARG A 1 98 ? 5.458 25.087 1.497 1.00 89.50 98 ARG A CA 1
ATOM 768 C C . ARG A 1 98 ? 4.893 24.243 2.641 1.00 89.50 98 ARG A C 1
ATOM 770 O O . ARG A 1 98 ? 4.351 24.805 3.598 1.00 89.50 98 ARG A O 1
ATOM 777 N N . GLN A 1 99 ? 5.021 22.919 2.562 1.00 89.50 99 GLN A N 1
ATOM 778 C CA . GLN A 1 99 ? 4.487 21.969 3.541 1.00 89.50 99 GLN A CA 1
ATOM 779 C C . GLN A 1 99 ? 2.957 22.047 3.688 1.00 89.50 99 GLN A C 1
ATOM 781 O O . GLN A 1 99 ? 2.415 21.724 4.745 1.00 89.50 99 GLN A O 1
ATOM 786 N N . GLN A 1 100 ? 2.248 22.497 2.650 1.00 91.69 100 GLN A N 1
ATOM 787 C CA . GLN A 1 100 ? 0.789 22.539 2.634 1.00 91.69 100 GLN A CA 1
ATOM 788 C C . GLN A 1 100 ? 0.216 21.308 1.927 1.00 91.69 100 GLN A C 1
ATOM 790 O O . GLN A 1 100 ? 0.756 20.890 0.902 1.00 91.69 100 GLN A O 1
ATOM 795 N N . PRO A 1 101 ? -0.893 20.733 2.426 1.00 94.44 101 PRO A N 1
ATOM 796 C CA . PRO A 1 101 ? -1.538 19.597 1.780 1.00 94.44 101 PRO A CA 1
ATOM 797 C C . PRO A 1 101 ? -2.002 19.909 0.353 1.00 94.44 101 PRO A C 1
ATOM 799 O O . PRO A 1 101 ? -2.760 20.859 0.133 1.00 94.44 101 PRO A O 1
ATOM 802 N N . LEU A 1 102 ? -1.612 19.064 -0.602 1.00 91.94 102 LEU A N 1
ATOM 803 C CA . LEU A 1 102 ? -2.097 19.117 -1.977 1.00 91.94 102 LEU A CA 1
ATOM 804 C C . LEU A 1 102 ? -3.582 18.758 -2.042 1.00 91.94 102 LEU A C 1
ATOM 806 O O . LEU A 1 102 ? -4.059 17.851 -1.351 1.00 91.94 102 LEU A O 1
ATOM 810 N N . ARG A 1 103 ? -4.308 19.461 -2.915 1.00 93.62 103 ARG A N 1
ATOM 811 C CA . ARG A 1 103 ? -5.739 19.257 -3.142 1.00 93.62 103 ARG A CA 1
ATOM 812 C C . ARG A 1 103 ? -6.065 19.146 -4.623 1.00 93.62 103 ARG A C 1
ATOM 814 O O . ARG A 1 103 ? -5.432 19.802 -5.449 1.00 93.62 103 ARG A O 1
ATOM 821 N N . ASP A 1 104 ? -7.054 18.321 -4.942 1.00 89.69 104 ASP A N 1
ATOM 822 C CA . ASP A 1 104 ? -7.616 18.233 -6.287 1.00 89.69 104 ASP A CA 1
ATOM 823 C C . ASP A 1 104 ? -8.501 19.456 -6.609 1.00 89.69 104 ASP A C 1
ATOM 825 O O . ASP A 1 104 ? -8.709 20.349 -5.783 1.00 89.69 104 ASP A O 1
ATOM 829 N N . HIS A 1 105 ? -9.054 19.506 -7.824 1.00 90.38 105 HIS A N 1
ATOM 830 C CA . HIS A 1 105 ? -9.932 20.604 -8.252 1.00 90.38 105 HIS A CA 1
ATOM 831 C C . HIS A 1 105 ? -11.257 20.689 -7.475 1.00 90.38 105 HIS A C 1
ATOM 833 O O . HIS A 1 105 ? -11.914 21.728 -7.516 1.00 90.38 105 HIS A O 1
ATOM 839 N N . ALA A 1 106 ? -11.653 19.624 -6.775 1.00 93.75 106 ALA A N 1
ATOM 840 C CA . ALA A 1 106 ? -12.825 19.594 -5.904 1.00 93.75 106 ALA A CA 1
ATOM 841 C C . ALA A 1 106 ? -12.482 19.959 -4.445 1.00 93.75 106 ALA A C 1
ATOM 843 O O . ALA A 1 106 ? -13.375 20.035 -3.603 1.00 93.75 106 ALA A O 1
ATOM 844 N N . GLY A 1 107 ? -11.207 20.220 -4.142 1.00 93.12 107 GLY A N 1
ATOM 845 C CA . GLY A 1 107 ? -10.725 20.557 -2.808 1.00 93.12 107 GLY A CA 1
ATOM 846 C C . GLY A 1 107 ? -10.445 19.345 -1.917 1.00 93.12 107 GLY A C 1
ATOM 847 O O . GLY A 1 107 ? -10.118 19.539 -0.742 1.00 93.12 107 GLY A O 1
ATOM 848 N N . ASN A 1 108 ? -10.530 18.115 -2.429 1.00 92.75 108 ASN A N 1
ATOM 849 C CA . ASN A 1 108 ? -10.187 16.914 -1.667 1.00 92.75 108 ASN A CA 1
ATOM 850 C C . ASN A 1 108 ? -8.673 16.787 -1.533 1.00 92.75 108 ASN A C 1
ATOM 852 O O . ASN A 1 108 ? -7.935 17.154 -2.443 1.00 92.75 108 ASN A O 1
ATOM 856 N N . LEU A 1 109 ? -8.210 16.243 -0.408 1.00 94.50 109 LEU A N 1
ATOM 857 C CA . LEU A 1 109 ? -6.795 15.942 -0.209 1.00 94.50 109 LEU A CA 1
ATOM 858 C C . LEU A 1 109 ? -6.321 14.898 -1.222 1.00 94.50 109 LEU A C 1
ATOM 860 O O . LEU A 1 109 ? -6.973 13.869 -1.401 1.00 94.50 109 LEU A O 1
ATOM 864 N N . ILE A 1 110 ? -5.167 15.146 -1.837 1.00 93.88 110 ILE A N 1
ATOM 865 C CA . ILE A 1 110 ? -4.493 14.152 -2.672 1.00 93.88 110 ILE A CA 1
ATOM 866 C C . ILE A 1 110 ? -3.553 13.355 -1.772 1.00 93.88 110 ILE A C 1
ATOM 868 O O . ILE A 1 110 ? -2.621 13.911 -1.189 1.00 93.88 110 ILE A O 1
ATOM 872 N N . THR A 1 111 ? -3.791 12.052 -1.674 1.00 96.31 111 THR A N 1
ATOM 873 C CA . THR A 1 111 ? -3.001 11.113 -0.876 1.00 96.31 111 THR A CA 1
ATOM 874 C C . THR A 1 111 ? -2.448 9.997 -1.770 1.00 96.31 111 THR A C 1
ATOM 876 O O . THR A 1 111 ? -2.954 9.767 -2.879 1.00 96.31 111 THR A O 1
ATOM 879 N N . PRO A 1 112 ? -1.436 9.243 -1.311 1.00 97.19 112 PRO A N 1
ATOM 880 C CA . PRO A 1 112 ? -1.026 8.020 -1.990 1.00 97.19 112 PRO A CA 1
ATOM 881 C C . PRO A 1 112 ? -2.194 7.051 -2.219 1.00 97.19 112 PRO A C 1
ATOM 883 O O . PRO A 1 112 ? -2.325 6.502 -3.314 1.00 97.19 112 PRO A O 1
ATOM 886 N N . LEU A 1 113 ? -3.091 6.887 -1.236 1.00 97.44 113 LEU A N 1
ATOM 887 C CA . LEU A 1 113 ? -4.276 6.044 -1.392 1.00 97.44 113 LEU A CA 1
ATOM 888 C C . LEU A 1 113 ? -5.207 6.577 -2.485 1.00 97.44 113 LEU A C 1
ATOM 890 O O . LEU A 1 113 ? -5.627 5.800 -3.338 1.00 97.44 113 LEU A O 1
ATOM 894 N N . SER A 1 114 ? -5.513 7.880 -2.520 1.00 95.62 114 SER A N 1
ATOM 895 C CA . SER A 1 114 ? -6.421 8.429 -3.539 1.00 95.62 114 SER A CA 1
ATOM 896 C C . SER A 1 114 ? -5.871 8.237 -4.955 1.00 95.62 114 SER A C 1
ATOM 898 O O . SER A 1 114 ? -6.639 7.959 -5.879 1.00 95.62 114 SER A O 1
ATOM 900 N N . ASN A 1 115 ? -4.549 8.319 -5.129 1.00 95.31 115 ASN A N 1
ATOM 901 C CA . ASN A 1 115 ? -3.884 8.028 -6.400 1.00 95.31 115 ASN A CA 1
ATOM 902 C C . ASN A 1 115 ? -3.975 6.551 -6.786 1.00 95.31 115 ASN A C 1
ATOM 904 O O . ASN A 1 115 ? -4.296 6.248 -7.936 1.00 95.31 115 ASN A O 1
ATOM 908 N N . LEU A 1 116 ? -3.751 5.634 -5.839 1.00 96.44 116 LEU A N 1
ATOM 909 C CA . LEU A 1 116 ? -3.939 4.198 -6.061 1.00 96.44 116 LEU A CA 1
ATOM 910 C C . LEU A 1 116 ? -5.380 3.899 -6.504 1.00 96.44 116 LEU A C 1
ATOM 912 O O . LEU A 1 116 ? -5.592 3.294 -7.556 1.00 96.44 116 LEU A O 1
ATOM 916 N N . ILE A 1 117 ? -6.379 4.393 -5.768 1.00 95.88 117 ILE A N 1
ATOM 917 C CA . ILE A 1 117 ? -7.796 4.179 -6.100 1.00 95.88 117 ILE A CA 1
ATOM 918 C C . ILE A 1 117 ? -8.154 4.793 -7.466 1.00 95.88 117 ILE A C 1
ATOM 920 O O . ILE A 1 117 ? -8.839 4.162 -8.280 1.00 95.88 117 ILE A O 1
ATOM 924 N N . SER A 1 118 ? -7.655 5.996 -7.768 1.00 93.50 118 SER A N 1
ATOM 925 C CA . SER A 1 118 ? -7.866 6.651 -9.070 1.00 93.50 118 SER A CA 1
ATOM 926 C C . SER A 1 118 ? -7.274 5.835 -10.222 1.00 93.50 118 SER A C 1
ATOM 928 O O . SER A 1 118 ? -7.900 5.717 -11.275 1.00 93.50 118 SER A O 1
ATOM 930 N N . ALA A 1 119 ? -6.131 5.188 -9.986 1.00 94.38 119 ALA A N 1
ATOM 931 C CA . ALA A 1 119 ? -5.489 4.250 -10.902 1.00 94.38 119 ALA A CA 1
ATOM 932 C C . ALA A 1 119 ? -6.129 2.849 -10.927 1.00 94.38 119 ALA A C 1
ATOM 934 O O . ALA A 1 119 ? -5.605 1.963 -11.596 1.00 94.38 119 ALA A O 1
ATOM 935 N N . ARG A 1 120 ? -7.261 2.634 -10.241 1.00 95.25 120 ARG A N 1
ATOM 936 C CA . ARG A 1 120 ? -7.974 1.344 -10.144 1.00 95.25 120 ARG A CA 1
ATOM 937 C C . ARG A 1 120 ? -7.215 0.249 -9.380 1.00 95.25 120 ARG A C 1
ATOM 939 O O . ARG A 1 120 ? -7.511 -0.928 -9.573 1.00 95.25 120 ARG A O 1
ATOM 946 N N . PHE A 1 121 ? -6.295 0.608 -8.481 1.00 94.81 121 PHE A N 1
ATOM 947 C CA . PHE A 1 121 ? -5.863 -0.312 -7.423 1.00 94.81 121 PHE A CA 1
ATOM 948 C C . PHE A 1 121 ? -7.005 -0.499 -6.423 1.00 94.81 121 PHE A C 1
ATOM 950 O O . PHE A 1 121 ? -7.535 0.475 -5.895 1.00 94.81 121 PHE A O 1
ATOM 957 N N . SER A 1 122 ? -7.382 -1.744 -6.154 1.00 95.75 122 SER A N 1
ATOM 958 C CA . SER A 1 122 ? -8.383 -2.068 -5.129 1.00 95.75 122 SER A CA 1
ATOM 959 C C . SER A 1 122 ? -7.757 -2.193 -3.737 1.00 95.75 122 SER A C 1
ATOM 961 O O . SER A 1 122 ? -6.575 -2.522 -3.603 1.00 95.75 122 SER A O 1
ATOM 963 N N . HIS A 1 123 ? -8.561 -2.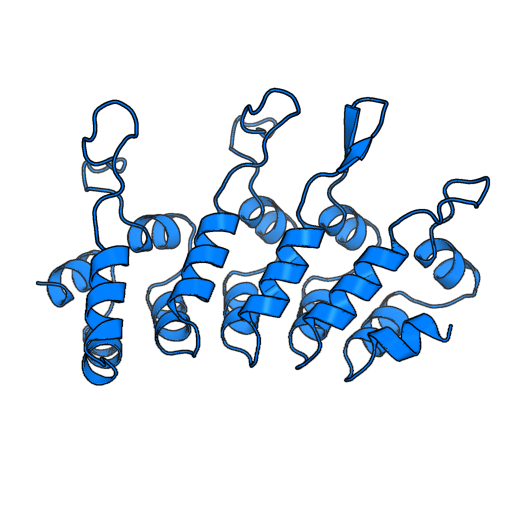015 -2.684 1.00 96.62 123 HIS A N 1
ATOM 964 C CA . HIS A 1 123 ? -8.138 -2.327 -1.314 1.00 96.62 123 HIS A CA 1
ATOM 965 C C . HIS A 1 123 ? -7.680 -3.784 -1.178 1.00 96.62 123 HIS A C 1
ATOM 967 O O . HIS A 1 123 ? -6.681 -4.032 -0.511 1.00 96.62 123 HIS A O 1
ATOM 973 N N . ASP A 1 124 ? -8.323 -4.730 -1.872 1.00 95.94 124 ASP A N 1
ATOM 974 C CA . ASP A 1 124 ? -7.907 -6.142 -1.880 1.00 95.94 124 ASP A CA 1
ATOM 975 C C . ASP A 1 124 ? -6.502 -6.333 -2.456 1.00 95.94 124 ASP A C 1
ATOM 977 O O . ASP A 1 124 ? -5.713 -7.109 -1.923 1.00 95.94 124 ASP A O 1
ATOM 981 N N . GLN A 1 125 ? -6.150 -5.595 -3.510 1.00 94.75 125 GLN A N 1
ATOM 982 C CA . GLN A 1 125 ? -4.798 -5.620 -4.064 1.00 94.75 125 GLN A CA 1
ATOM 983 C C . GLN A 1 125 ? -3.769 -5.069 -3.071 1.00 94.75 125 GLN A C 1
ATOM 985 O O . GLN A 1 125 ? -2.731 -5.699 -2.876 1.00 94.75 125 GLN A O 1
ATOM 990 N N . ILE A 1 126 ? -4.061 -3.955 -2.394 1.00 95.19 126 ILE A N 1
ATOM 991 C CA . ILE A 1 126 ? -3.174 -3.390 -1.362 1.00 95.19 126 ILE A CA 1
ATOM 992 C C . ILE A 1 126 ? -2.986 -4.388 -0.210 1.00 95.19 126 ILE A C 1
ATOM 994 O O . ILE A 1 126 ? -1.859 -4.655 0.210 1.00 95.19 126 ILE A O 1
ATOM 998 N N . VAL A 1 127 ? -4.084 -4.980 0.264 1.00 94.69 127 VAL A N 1
ATOM 999 C CA . VAL A 1 127 ? -4.076 -5.992 1.328 1.00 94.69 127 VAL A CA 1
ATOM 1000 C C . VAL A 1 127 ? -3.270 -7.211 0.894 1.00 94.69 127 VAL A C 1
ATOM 1002 O O . VAL A 1 127 ? -2.441 -7.674 1.669 1.00 94.69 127 VAL A O 1
ATOM 1005 N N . SER A 1 128 ? -3.433 -7.677 -0.350 1.00 92.44 128 SER A N 1
ATOM 1006 C CA . SER A 1 128 ? -2.704 -8.839 -0.870 1.00 92.44 128 SER A CA 1
ATOM 1007 C C . SER A 1 128 ? -1.186 -8.656 -0.833 1.00 92.44 128 SER A C 1
ATOM 1009 O O . SER A 1 128 ? -0.480 -9.604 -0.496 1.00 92.44 128 SER A O 1
ATOM 1011 N N . VAL A 1 129 ? -0.694 -7.437 -1.100 1.00 91.56 129 VAL A N 1
ATOM 1012 C CA . VAL A 1 129 ? 0.736 -7.108 -1.003 1.00 91.56 129 VAL A CA 1
ATOM 1013 C C . VAL A 1 129 ? 1.196 -7.183 0.447 1.00 91.56 129 VAL A C 1
ATOM 1015 O O . VAL A 1 129 ? 2.245 -7.756 0.719 1.00 91.56 129 VAL A O 1
ATOM 1018 N N . LEU A 1 130 ? 0.425 -6.632 1.389 1.00 90.75 130 LEU A N 1
ATOM 1019 C CA . LEU A 1 130 ? 0.771 -6.638 2.816 1.00 90.75 130 LEU A CA 1
ATOM 1020 C C . LEU A 1 130 ? 0.718 -8.030 3.447 1.00 90.75 130 LEU A C 1
ATOM 1022 O O . LEU A 1 130 ? 1.512 -8.322 4.337 1.00 90.75 130 LEU A O 1
ATOM 1026 N N . THR A 1 131 ? -0.176 -8.896 2.975 1.00 88.44 131 THR A N 1
ATOM 1027 C CA . THR A 1 131 ? -0.323 -10.279 3.451 1.00 88.44 131 THR A CA 1
ATOM 1028 C C . THR A 1 131 ? 0.553 -11.269 2.675 1.00 88.44 131 THR A C 1
ATOM 1030 O O . THR A 1 131 ? 0.199 -12.439 2.528 1.00 88.44 131 THR A O 1
ATOM 1033 N N . HIS A 1 132 ? 1.685 -10.801 2.149 1.00 84.69 132 HIS A N 1
ATOM 1034 C CA . HIS A 1 132 ? 2.692 -11.609 1.468 1.00 84.69 132 HIS A CA 1
ATOM 1035 C C . HIS A 1 132 ? 4.031 -11.552 2.213 1.00 84.69 132 HIS A C 1
ATOM 1037 O O . HIS A 1 132 ? 4.295 -10.615 2.976 1.00 84.69 132 HIS A O 1
ATOM 1043 N N . TYR A 1 133 ? 4.913 -12.532 1.989 1.00 81.06 133 TYR A N 1
ATOM 1044 C CA . TYR A 1 133 ? 6.230 -12.524 2.622 1.00 81.06 133 TYR A CA 1
ATOM 1045 C C . TYR A 1 133 ? 6.988 -11.255 2.208 1.00 81.06 133 TYR A C 1
ATOM 1047 O O . TYR A 1 133 ? 7.094 -10.930 1.029 1.00 81.06 133 TYR A O 1
ATOM 1055 N N . ARG A 1 134 ? 7.484 -10.495 3.197 1.00 83.69 134 ARG A N 1
ATOM 1056 C CA . ARG A 1 134 ? 8.113 -9.167 3.004 1.00 83.69 134 ARG A CA 1
ATOM 1057 C C . ARG A 1 134 ? 7.195 -8.109 2.376 1.00 83.69 134 ARG A C 1
ATOM 1059 O O . ARG A 1 134 ? 7.696 -7.088 1.899 1.00 83.69 134 ARG A O 1
ATOM 1066 N N . GLY A 1 135 ? 5.882 -8.291 2.474 1.00 86.00 135 GLY A N 1
ATOM 1067 C CA . GLY A 1 135 ? 4.856 -7.379 1.977 1.00 86.00 135 GLY A CA 1
ATOM 1068 C C . GLY A 1 135 ? 5.033 -5.925 2.407 1.00 86.00 135 GLY A C 1
ATOM 1069 O O . GLY A 1 135 ? 4.949 -5.024 1.575 1.00 86.00 135 GLY A O 1
ATOM 1070 N N . SER A 1 136 ? 5.411 -5.683 3.668 1.00 88.50 136 SER A N 1
ATOM 1071 C CA . SER A 1 136 ? 5.758 -4.342 4.171 1.00 88.50 136 SER A CA 1
ATOM 1072 C C . SER A 1 136 ? 6.862 -3.661 3.356 1.00 88.50 136 SER A C 1
ATOM 1074 O O . SER A 1 136 ? 6.783 -2.470 3.061 1.00 88.50 136 SER A O 1
ATOM 1076 N N . LYS A 1 137 ? 7.894 -4.403 2.932 1.00 89.94 137 LYS A N 1
ATOM 1077 C CA . LYS A 1 137 ? 8.970 -3.865 2.083 1.00 89.94 137 LYS A CA 1
ATOM 1078 C C . LYS A 1 137 ? 8.473 -3.578 0.673 1.00 89.94 137 LYS A C 1
ATOM 1080 O O . LYS A 1 137 ? 8.873 -2.569 0.096 1.00 89.94 137 LYS A O 1
ATOM 1085 N N . SER A 1 138 ? 7.623 -4.446 0.129 1.00 90.06 138 SER A N 1
ATOM 1086 C CA . SER A 1 138 ? 7.017 -4.262 -1.192 1.00 90.06 138 SER A CA 1
ATOM 1087 C C . SER A 1 138 ? 6.106 -3.035 -1.215 1.00 90.06 138 SER A C 1
ATOM 1089 O O . SER A 1 138 ? 6.273 -2.176 -2.080 1.00 90.06 138 SER A O 1
ATOM 1091 N N . LEU A 1 139 ? 5.222 -2.870 -0.227 1.00 90.56 139 LEU A N 1
ATOM 1092 C CA . LEU A 1 139 ? 4.353 -1.697 -0.161 1.00 90.56 139 LEU A CA 1
ATOM 1093 C C . LEU A 1 139 ? 5.147 -0.410 0.109 1.00 90.56 139 LEU A C 1
ATOM 1095 O O . LEU A 1 139 ? 4.851 0.617 -0.493 1.00 90.56 139 LEU A O 1
ATOM 1099 N N . LYS A 1 140 ? 6.226 -0.467 0.900 1.00 90.56 140 LYS A N 1
ATOM 1100 C CA . LYS A 1 140 ? 7.138 0.674 1.068 1.00 90.56 140 LYS A CA 1
ATOM 1101 C C . LYS A 1 140 ? 7.848 1.067 -0.232 1.00 90.56 140 LYS A C 1
ATOM 1103 O O . LYS A 1 140 ? 8.008 2.250 -0.509 1.00 90.56 140 LYS A O 1
ATOM 1108 N N . ALA A 1 141 ? 8.228 0.103 -1.072 1.00 89.62 141 ALA A N 1
ATOM 1109 C CA . ALA A 1 141 ? 8.739 0.406 -2.409 1.00 89.62 141 ALA A CA 1
ATOM 1110 C C . ALA A 1 141 ? 7.657 1.030 -3.309 1.00 89.62 141 ALA A C 1
ATOM 1112 O O . ALA A 1 141 ? 7.955 1.936 -4.085 1.00 89.62 141 ALA A O 1
ATOM 1113 N N . LEU A 1 142 ? 6.393 0.605 -3.191 1.00 92.06 142 LEU A N 1
ATOM 1114 C CA . LEU A 1 142 ? 5.286 1.259 -3.897 1.00 92.06 142 LEU A CA 1
ATOM 1115 C C . LEU A 1 142 ? 5.079 2.698 -3.403 1.00 92.06 142 LEU A C 1
ATOM 1117 O O . LEU A 1 142 ? 4.855 3.589 -4.217 1.00 92.06 142 LEU A O 1
ATOM 1121 N N . GLN A 1 143 ? 5.225 2.954 -2.101 1.00 91.56 143 GLN A N 1
ATOM 1122 C CA . GLN A 1 143 ? 5.200 4.312 -1.554 1.00 91.56 143 GLN A CA 1
ATOM 1123 C C . GLN A 1 143 ? 6.305 5.197 -2.137 1.00 91.56 143 GLN A C 1
ATOM 1125 O O . GLN A 1 143 ? 6.048 6.374 -2.360 1.00 91.56 143 GLN A O 1
ATOM 1130 N N . GLU A 1 144 ? 7.496 4.657 -2.429 1.00 89.12 144 GLU A N 1
ATOM 1131 C CA . GLU A 1 144 ? 8.571 5.397 -3.113 1.00 89.12 144 GLU A CA 1
ATOM 1132 C C . GLU A 1 144 ? 8.146 5.835 -4.525 1.00 89.12 144 GLU A C 1
ATOM 1134 O O . GLU A 1 144 ? 8.383 6.979 -4.899 1.00 89.12 144 GLU A O 1
ATOM 1139 N N . LEU A 1 145 ? 7.458 4.971 -5.285 1.00 89.25 145 LEU A N 1
ATOM 1140 C CA . LEU A 1 145 ? 6.885 5.330 -6.594 1.00 89.25 145 LEU A CA 1
ATOM 1141 C C . LEU A 1 145 ? 5.752 6.358 -6.494 1.00 89.25 145 LEU A C 1
ATOM 1143 O O . LEU A 1 145 ? 5.492 7.095 -7.445 1.00 89.25 145 LEU A O 1
ATOM 1147 N N . LEU A 1 146 ? 5.040 6.367 -5.370 1.00 92.19 146 LEU A N 1
ATOM 1148 C CA . LEU A 1 146 ? 3.952 7.297 -5.103 1.00 92.19 146 LEU A CA 1
ATOM 1149 C C . LEU A 1 146 ? 4.457 8.657 -4.614 1.00 92.19 146 LEU A C 1
ATOM 1151 O O . LEU A 1 146 ? 3.649 9.578 -4.565 1.00 92.19 146 LEU A O 1
ATOM 1155 N N . GLN A 1 147 ? 5.734 8.819 -4.254 1.00 88.75 147 GLN A N 1
ATOM 1156 C CA . GLN A 1 147 ? 6.224 10.116 -3.792 1.00 88.75 147 GLN A CA 1
ATOM 1157 C C . GLN A 1 147 ? 6.256 11.144 -4.934 1.00 88.75 147 GLN A C 1
ATOM 1159 O O . GLN A 1 147 ? 6.748 10.831 -6.021 1.00 88.75 147 GLN A O 1
ATOM 1164 N N . PRO A 1 148 ? 5.774 12.378 -4.701 1.00 87.88 148 PRO A N 1
ATOM 1165 C CA . PRO A 1 148 ? 5.899 13.456 -5.664 1.00 87.88 148 PRO A CA 1
ATOM 1166 C C . PRO A 1 148 ? 7.364 13.842 -5.859 1.00 87.88 148 PRO A C 1
ATOM 1168 O O . PRO A 1 148 ? 8.118 14.013 -4.900 1.00 87.88 148 PRO A O 1
ATOM 1171 N N . MET A 1 149 ? 7.750 14.022 -7.113 1.00 85.19 149 MET A N 1
ATOM 1172 C CA . MET A 1 149 ? 9.031 14.564 -7.531 1.00 85.19 149 MET A CA 1
ATOM 1173 C C . MET A 1 149 ? 8.796 15.950 -8.119 1.00 85.19 149 MET A C 1
ATOM 1175 O O . MET A 1 149 ? 8.020 16.100 -9.063 1.0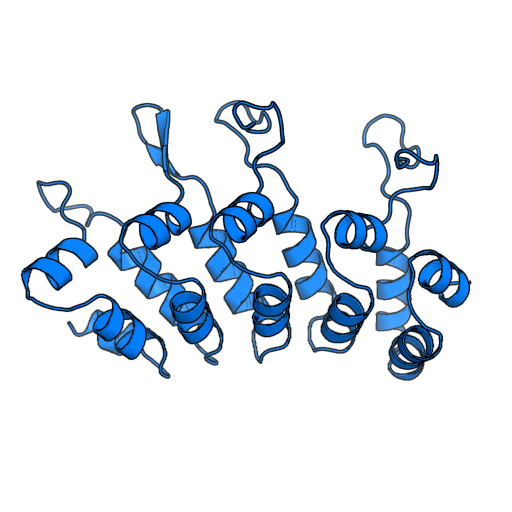0 85.19 149 MET A O 1
ATOM 1179 N N . TRP A 1 150 ? 9.474 16.942 -7.553 1.00 82.69 150 TRP A N 1
ATOM 1180 C CA . TRP A 1 150 ? 9.419 18.331 -7.995 1.00 82.69 150 TRP A CA 1
ATOM 1181 C C . TRP A 1 150 ? 10.683 18.648 -8.786 1.00 82.69 150 TRP A C 1
ATOM 1183 O O . TRP A 1 150 ? 11.790 18.369 -8.318 1.00 82.69 150 TRP A O 1
ATOM 1193 N N . ASP A 1 151 ? 10.531 19.191 -9.989 1.00 78.25 151 ASP A N 1
ATOM 1194 C CA . ASP A 1 151 ? 11.669 19.657 -10.778 1.00 78.25 151 ASP A CA 1
ATOM 1195 C C . ASP A 1 151 ? 12.007 21.132 -10.498 1.00 78.25 151 ASP A C 1
ATOM 1197 O O . ASP A 1 151 ? 11.324 21.827 -9.747 1.00 78.25 151 ASP A O 1
ATOM 1201 N N . ALA A 1 152 ? 13.083 21.629 -11.115 1.00 80.69 152 ALA A N 1
ATOM 1202 C CA . ALA A 1 152 ? 13.535 23.013 -10.946 1.00 80.69 152 ALA A CA 1
ATOM 1203 C C . ALA A 1 152 ? 12.525 24.069 -11.443 1.00 80.69 152 ALA A C 1
ATOM 1205 O O . ALA A 1 152 ? 12.706 25.255 -11.174 1.00 80.69 152 ALA A O 1
ATOM 1206 N N . SER A 1 153 ? 11.489 23.655 -12.177 1.00 80.75 153 SER A N 1
ATOM 1207 C CA . SER A 1 153 ? 10.384 24.506 -12.624 1.00 80.75 153 SER A CA 1
ATOM 1208 C C . SER A 1 153 ? 9.141 24.397 -11.731 1.00 80.75 153 SER A C 1
ATOM 1210 O O . SER A 1 153 ? 8.087 24.919 -12.092 1.00 80.75 153 SER A O 1
ATOM 1212 N N . SER A 1 154 ? 9.258 23.731 -10.575 1.00 78.75 154 SER A N 1
ATOM 1213 C CA . SER A 1 154 ? 8.153 23.396 -9.667 1.00 78.75 154 SER A CA 1
ATOM 1214 C C . SER A 1 154 ? 7.056 22.555 -10.332 1.00 78.75 154 SER A C 1
ATOM 1216 O O . SER A 1 154 ? 5.907 22.543 -9.884 1.00 78.75 154 SER A O 1
ATOM 1218 N N . SER A 1 155 ? 7.395 21.820 -11.395 1.00 82.19 155 SER A N 1
ATOM 1219 C CA . SER A 1 155 ? 6.508 20.813 -11.966 1.00 82.19 155 SER A CA 1
ATOM 1220 C C . SER A 1 155 ? 6.525 19.573 -11.080 1.00 82.19 155 SER A C 1
ATOM 1222 O O . SER A 1 155 ? 7.590 19.066 -10.722 1.00 82.19 155 SER A O 1
ATOM 1224 N N . CYS A 1 156 ? 5.339 19.082 -10.731 1.00 84.19 156 CYS A N 1
ATOM 1225 C CA . CYS A 1 156 ? 5.158 17.918 -9.876 1.00 84.19 156 CYS A CA 1
ATOM 1226 C C . CYS A 1 156 ? 4.834 16.687 -10.720 1.00 84.19 156 CYS A C 1
ATOM 1228 O O . CYS A 1 156 ? 3.841 16.660 -11.449 1.00 84.19 156 CYS A O 1
ATOM 1230 N N . THR A 1 157 ? 5.650 15.647 -10.588 1.00 85.06 157 THR A N 1
ATOM 1231 C CA . THR A 1 157 ? 5.416 14.341 -11.206 1.00 85.06 157 THR A CA 1
ATOM 1232 C C . THR A 1 157 ? 5.332 13.271 -10.133 1.00 85.06 157 THR A C 1
ATOM 1234 O O . THR A 1 157 ? 6.152 13.233 -9.224 1.00 85.06 157 THR A O 1
ATOM 1237 N N . ILE A 1 158 ? 4.376 12.355 -10.257 1.00 88.06 158 ILE A N 1
ATOM 1238 C CA . ILE A 1 158 ? 4.298 11.164 -9.406 1.00 88.06 158 ILE A CA 1
ATOM 1239 C C . ILE A 1 158 ? 4.662 9.963 -10.286 1.00 88.06 158 ILE A C 1
ATOM 1241 O O . ILE A 1 158 ? 3.855 9.616 -11.155 1.00 88.06 158 ILE A O 1
ATOM 1245 N N . PRO A 1 159 ? 5.840 9.329 -10.106 1.00 86.88 159 PRO A N 1
ATOM 1246 C CA . PRO A 1 159 ? 6.316 8.251 -10.980 1.00 86.88 159 PRO A CA 1
ATOM 1247 C C . PRO A 1 159 ? 5.288 7.140 -11.198 1.00 86.88 159 PRO A C 1
ATOM 1249 O O . PRO A 1 159 ? 5.091 6.684 -12.322 1.00 86.88 159 PRO A O 1
ATOM 1252 N N . PHE A 1 160 ? 4.566 6.756 -10.141 1.00 90.06 160 PHE A N 1
ATOM 1253 C CA . PHE A 1 160 ? 3.475 5.788 -10.220 1.00 90.06 160 PHE A CA 1
ATOM 1254 C C . PHE A 1 160 ? 2.411 6.176 -11.257 1.00 90.06 160 PHE A C 1
ATOM 1256 O O . PHE A 1 160 ? 2.042 5.350 -12.086 1.00 90.06 160 PHE A O 1
ATOM 1263 N N . LEU A 1 161 ? 1.936 7.426 -11.257 1.00 89.12 161 LEU A N 1
ATOM 1264 C CA . LEU A 1 161 ? 0.902 7.863 -12.200 1.00 89.12 161 LEU A CA 1
ATOM 1265 C C . LEU A 1 161 ? 1.412 7.862 -13.640 1.00 89.12 161 LEU A C 1
ATOM 1267 O O . LEU A 1 161 ? 0.648 7.551 -14.551 1.00 89.12 161 LEU A O 1
ATOM 1271 N N . VAL A 1 162 ? 2.699 8.136 -13.850 1.00 85.81 162 VAL A N 1
ATOM 1272 C CA . VAL A 1 162 ? 3.283 8.071 -15.191 1.00 85.81 162 VAL A CA 1
ATOM 1273 C C . VAL A 1 162 ? 3.411 6.628 -15.677 1.00 85.81 162 VAL A C 1
ATOM 1275 O O . VAL A 1 162 ? 3.127 6.349 -16.841 1.00 85.81 162 VAL A O 1
ATOM 1278 N N . LEU A 1 163 ? 3.740 5.675 -14.798 1.00 86.00 163 LEU A N 1
ATOM 1279 C CA . LEU A 1 163 ? 3.684 4.246 -15.139 1.00 86.00 163 LEU A CA 1
ATOM 1280 C C . LEU A 1 163 ? 2.271 3.840 -15.589 1.00 86.00 163 LEU A C 1
ATOM 1282 O O . LEU A 1 163 ? 2.109 3.199 -16.624 1.00 86.00 163 LEU A O 1
ATOM 1286 N N . ILE A 1 164 ? 1.235 4.275 -14.872 1.00 90.75 164 ILE A N 1
ATOM 1287 C CA . ILE A 1 164 ? -0.155 4.002 -15.265 1.00 90.75 164 ILE A CA 1
ATOM 1288 C C . ILE A 1 164 ? -0.489 4.641 -16.624 1.00 90.75 164 ILE A C 1
ATOM 1290 O O . ILE A 1 164 ? -1.053 3.978 -17.492 1.00 90.75 164 ILE A O 1
ATOM 1294 N N . GLN A 1 165 ? -0.103 5.902 -16.849 1.00 87.50 165 GLN A N 1
ATOM 1295 C CA . GLN A 1 165 ? -0.339 6.616 -18.114 1.00 87.50 165 GLN A CA 1
ATOM 1296 C C . GLN A 1 165 ? 0.411 6.008 -19.304 1.00 87.50 165 GLN A C 1
ATOM 1298 O O . GLN A 1 165 ? -0.089 6.047 -20.425 1.00 87.50 165 GLN A O 1
ATOM 1303 N N . THR A 1 166 ? 1.595 5.441 -19.069 1.00 82.19 166 THR A N 1
ATOM 1304 C CA . THR A 1 166 ? 2.380 4.759 -20.108 1.00 82.19 166 THR A CA 1
ATOM 1305 C C . THR A 1 166 ? 1.822 3.382 -20.451 1.00 82.19 166 THR A C 1
ATOM 1307 O O . THR A 1 166 ? 2.130 2.873 -21.523 1.00 82.19 166 THR A O 1
ATOM 1310 N N . GLY A 1 167 ? 0.955 2.811 -19.606 1.00 87.81 167 GLY A N 1
ATOM 1311 C CA . GLY A 1 167 ? 0.228 1.571 -19.886 1.00 87.81 167 GLY A CA 1
ATOM 1312 C C . GLY A 1 167 ? 0.494 0.432 -18.903 1.00 87.81 167 GLY A C 1
ATOM 1313 O O . GLY A 1 167 ? -0.029 -0.664 -19.101 1.00 87.81 167 GLY A O 1
ATOM 1314 N N . PHE A 1 168 ? 1.264 0.652 -17.830 1.00 89.56 168 PHE A N 1
ATOM 1315 C CA . PHE A 1 168 ? 1.386 -0.344 -16.764 1.00 89.56 168 PHE A CA 1
ATOM 1316 C C . PHE A 1 168 ? 0.044 -0.507 -16.049 1.00 89.56 168 PHE A C 1
ATOM 1318 O O . PHE A 1 168 ? -0.543 0.451 -15.550 1.00 89.56 168 PHE A O 1
ATOM 1325 N N . THR A 1 169 ? -0.443 -1.742 -15.970 1.00 91.56 169 THR A N 1
ATOM 1326 C CA . THR A 1 169 ? -1.707 -2.039 -15.291 1.00 91.56 169 THR A CA 1
ATOM 1327 C C . THR A 1 169 ? -1.494 -2.245 -13.789 1.00 91.56 169 THR A C 1
ATOM 1329 O O . THR A 1 169 ? -0.447 -2.765 -13.387 1.00 91.56 169 THR A O 1
ATOM 1332 N N . PRO A 1 170 ? -2.495 -1.945 -12.937 1.00 90.56 170 PRO A N 1
ATOM 1333 C CA . PRO A 1 170 ? -2.464 -2.315 -11.524 1.00 90.56 170 PRO A CA 1
ATOM 1334 C C . PRO A 1 170 ? -2.117 -3.782 -11.281 1.00 90.56 170 PRO A C 1
ATOM 1336 O O . PRO A 1 170 ? -1.293 -4.092 -10.428 1.00 90.56 170 PRO A O 1
ATOM 1339 N N . SER A 1 171 ? -2.687 -4.690 -12.078 1.00 91.25 171 SER A N 1
ATOM 1340 C CA . SER A 1 171 ? -2.381 -6.121 -12.020 1.00 91.25 171 SER A CA 1
ATOM 1341 C C . SER A 1 171 ? -0.913 -6.430 -12.311 1.00 91.25 171 SER A C 1
ATOM 1343 O O . SER A 1 171 ? -0.336 -7.260 -11.616 1.00 91.25 171 SER A O 1
ATOM 1345 N N . GLY A 1 172 ? -0.299 -5.753 -13.285 1.00 91.31 172 GLY A N 1
ATOM 1346 C CA . GLY A 1 172 ? 1.120 -5.925 -13.599 1.00 91.31 172 GLY A CA 1
ATOM 1347 C C . GLY A 1 172 ? 2.041 -5.371 -12.511 1.00 91.31 172 GLY A C 1
ATOM 1348 O O . GLY A 1 172 ? 3.061 -5.966 -12.189 1.00 91.31 172 GLY A O 1
ATOM 1349 N N . ILE A 1 173 ? 1.671 -4.258 -11.874 1.00 91.75 173 ILE A N 1
ATOM 1350 C CA . ILE A 1 173 ? 2.434 -3.736 -10.731 1.00 91.75 173 ILE A CA 1
ATOM 1351 C C . ILE A 1 173 ? 2.299 -4.680 -9.526 1.00 91.75 173 ILE A C 1
ATOM 1353 O O . ILE A 1 173 ? 3.289 -4.977 -8.862 1.00 91.75 173 ILE A O 1
ATOM 1357 N N . ILE A 1 174 ? 1.100 -5.210 -9.268 1.00 91.00 174 ILE A N 1
ATOM 1358 C CA . ILE A 1 174 ? 0.866 -6.201 -8.209 1.00 91.00 174 ILE A CA 1
ATOM 1359 C C . ILE A 1 174 ? 1.660 -7.487 -8.449 1.00 91.00 174 ILE A C 1
ATOM 1361 O O . ILE A 1 174 ? 2.237 -8.014 -7.500 1.00 91.00 174 ILE A O 1
ATOM 1365 N N . SER A 1 175 ? 1.751 -7.979 -9.689 1.00 90.69 175 SER A N 1
ATOM 1366 C CA . SER A 1 175 ? 2.553 -9.173 -9.984 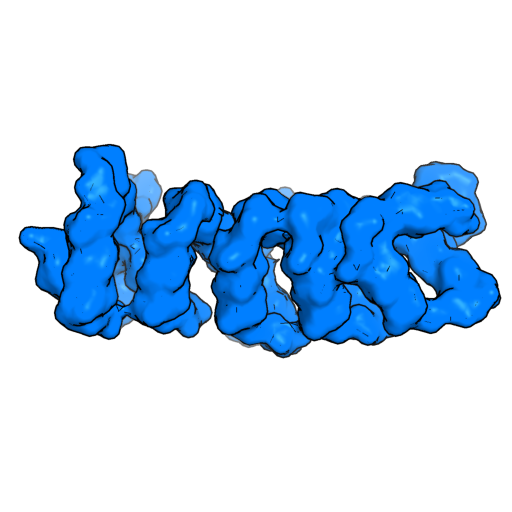1.00 90.69 175 SER A CA 1
ATOM 1367 C C . SER A 1 175 ? 4.046 -8.953 -9.734 1.00 90.69 175 SER A C 1
ATOM 1369 O O . SER A 1 175 ? 4.725 -9.878 -9.304 1.00 90.69 175 SER A O 1
ATOM 1371 N N . ILE A 1 176 ? 4.550 -7.729 -9.926 1.00 91.00 176 ILE A N 1
ATOM 1372 C CA . ILE A 1 176 ? 5.922 -7.356 -9.553 1.00 91.00 176 ILE A CA 1
ATOM 1373 C C . ILE A 1 176 ? 6.088 -7.335 -8.027 1.00 91.00 176 ILE A C 1
ATOM 1375 O O . ILE A 1 176 ? 7.123 -7.757 -7.519 1.00 91.00 176 ILE A O 1
ATOM 1379 N N . LEU A 1 177 ? 5.095 -6.827 -7.292 1.00 89.12 177 LEU A N 1
ATOM 1380 C CA . LEU A 1 177 ? 5.144 -6.665 -5.834 1.00 89.12 177 LEU A CA 1
ATOM 1381 C C . LEU A 1 177 ? 5.015 -7.982 -5.057 1.00 89.12 177 LEU A C 1
ATOM 1383 O O . LEU A 1 177 ? 5.628 -8.101 -3.994 1.00 89.12 177 LEU A O 1
ATOM 1387 N N . ASN A 1 178 ? 4.251 -8.941 -5.585 1.00 85.88 178 ASN A N 1
ATOM 1388 C CA . ASN A 1 178 ? 3.966 -10.247 -4.973 1.00 85.88 178 ASN A CA 1
ATOM 1389 C C . ASN A 1 178 ? 5.055 -11.306 -5.256 1.00 85.88 178 ASN A C 1
ATOM 1391 O O . ASN A 1 178 ? 4.765 -12.496 -5.353 1.00 85.88 178 ASN A O 1
ATOM 1395 N N . ASP A 1 179 ? 6.304 -10.862 -5.389 1.00 85.12 179 ASP A N 1
ATOM 1396 C CA . ASP A 1 179 ? 7.512 -11.693 -5.406 1.00 85.12 179 ASP A CA 1
ATOM 1397 C C . ASP A 1 179 ? 8.307 -11.444 -4.111 1.00 85.12 179 ASP A C 1
ATOM 1399 O O . ASP A 1 179 ? 8.296 -10.332 -3.575 1.00 85.12 179 ASP A O 1
ATOM 1403 N N . ASP A 1 180 ? 9.068 -12.429 -3.627 1.00 80.94 180 ASP A N 1
ATOM 1404 C CA . ASP A 1 180 ? 9.900 -12.295 -2.414 1.00 80.94 180 ASP A CA 1
ATOM 1405 C C . ASP A 1 180 ? 10.919 -11.140 -2.503 1.00 80.94 180 ASP A C 1
ATOM 1407 O O . ASP A 1 180 ? 11.336 -10.546 -1.496 1.00 80.94 180 ASP A O 1
ATOM 1411 N N . ASN A 1 181 ? 11.336 -10.808 -3.728 1.00 84.81 181 ASN A N 1
ATOM 1412 C CA . ASN A 1 181 ? 12.186 -9.674 -4.065 1.00 84.81 181 ASN A CA 1
ATOM 1413 C C . ASN A 1 181 ? 11.418 -8.571 -4.808 1.00 84.81 181 ASN A C 1
ATOM 1415 O O . ASN A 1 181 ? 12.047 -7.698 -5.413 1.00 84.81 181 ASN A O 1
ATOM 1419 N N . GLY A 1 182 ? 10.089 -8.555 -4.723 1.00 85.44 182 GLY A N 1
ATOM 1420 C CA . GLY A 1 182 ? 9.220 -7.626 -5.437 1.00 85.44 182 GLY A CA 1
ATOM 1421 C C . GLY A 1 182 ? 9.554 -6.165 -5.163 1.00 85.44 182 GLY A C 1
ATOM 1422 O O . GLY A 1 182 ? 9.646 -5.362 -6.085 1.00 85.44 182 GLY A O 1
ATOM 1423 N N . TYR A 1 183 ? 9.916 -5.827 -3.924 1.00 88.00 183 TYR A N 1
ATOM 1424 C CA . TYR A 1 183 ? 10.434 -4.499 -3.576 1.00 88.00 183 TYR A CA 1
ATOM 1425 C C . TYR A 1 183 ? 11.700 -4.096 -4.366 1.00 88.00 183 TYR A C 1
ATOM 1427 O O . TYR A 1 183 ? 11.890 -2.922 -4.684 1.00 88.00 183 TYR A O 1
ATOM 1435 N N . ARG A 1 184 ? 12.587 -5.045 -4.708 1.00 90.12 184 ARG A N 1
ATOM 1436 C CA . ARG A 1 184 ? 13.770 -4.793 -5.555 1.00 90.12 184 ARG A CA 1
ATOM 1437 C C . ARG A 1 184 ? 13.383 -4.675 -7.022 1.00 90.12 184 ARG A C 1
ATOM 1439 O O . ARG A 1 184 ? 13.919 -3.806 -7.704 1.00 90.12 184 ARG A O 1
ATOM 1446 N N . ASN A 1 185 ? 12.468 -5.524 -7.486 1.00 90.19 185 ASN A N 1
ATOM 1447 C CA . ASN A 1 185 ? 11.947 -5.479 -8.851 1.00 90.19 185 ASN A CA 1
ATOM 1448 C C . ASN A 1 185 ? 11.227 -4.148 -9.113 1.00 90.19 185 ASN A C 1
ATOM 1450 O O . ASN A 1 185 ? 11.500 -3.486 -10.110 1.00 90.19 185 ASN A O 1
ATOM 1454 N N . LEU A 1 186 ? 10.412 -3.681 -8.168 1.00 88.25 186 LEU A N 1
ATOM 1455 C CA . LEU A 1 186 ? 9.718 -2.402 -8.264 1.00 88.25 186 LEU A CA 1
ATOM 1456 C C . LEU A 1 186 ? 10.681 -1.207 -8.234 1.00 88.25 186 LEU A C 1
ATOM 1458 O O . LEU A 1 186 ? 10.540 -0.271 -9.014 1.00 88.25 186 LEU A O 1
ATOM 1462 N N . ARG A 1 187 ? 11.719 -1.244 -7.392 1.00 87.62 187 ARG A N 1
ATOM 1463 C CA . ARG A 1 187 ? 12.776 -0.218 -7.429 1.00 87.62 187 ARG A CA 1
ATOM 1464 C C . ARG A 1 187 ? 13.548 -0.218 -8.748 1.00 87.62 187 ARG A C 1
ATOM 1466 O O . ARG A 1 187 ? 14.024 0.832 -9.168 1.00 87.62 187 ARG A O 1
ATOM 1473 N N . ALA A 1 188 ? 13.692 -1.368 -9.404 1.00 87.69 188 ALA A N 1
ATOM 1474 C CA . ALA A 1 188 ? 14.277 -1.432 -10.739 1.00 87.69 188 ALA A CA 1
ATOM 1475 C C . ALA A 1 188 ? 13.343 -0.813 -11.790 1.00 87.69 188 ALA A C 1
ATOM 1477 O O . ALA A 1 188 ? 13.823 -0.064 -12.634 1.00 87.69 188 ALA A O 1
ATOM 1478 N N . LEU A 1 189 ? 12.026 -1.021 -11.671 1.00 85.31 189 LEU A N 1
ATOM 1479 C CA . LEU A 1 189 ? 11.029 -0.314 -12.482 1.00 85.31 189 LEU A CA 1
ATOM 1480 C C . LEU A 1 189 ? 11.122 1.208 -12.302 1.00 85.31 189 LEU A C 1
ATOM 1482 O O . LEU A 1 189 ? 11.151 1.931 -13.292 1.00 85.31 189 LEU A O 1
ATOM 1486 N N . LEU A 1 190 ? 11.251 1.697 -11.061 1.00 81.19 190 LEU A N 1
ATOM 1487 C CA . LEU A 1 190 ? 11.446 3.128 -10.782 1.00 81.19 190 LEU A CA 1
ATOM 1488 C C . LEU A 1 190 ? 12.690 3.685 -11.492 1.00 81.19 190 LEU A C 1
ATOM 1490 O O . LEU A 1 190 ? 12.655 4.781 -12.043 1.00 81.19 190 LEU A O 1
ATOM 1494 N N . ARG A 1 191 ? 13.793 2.927 -11.517 1.00 82.12 191 ARG A N 1
ATOM 1495 C CA . ARG A 1 191 ? 15.023 3.348 -12.207 1.00 82.12 191 ARG A CA 1
ATOM 1496 C C . ARG A 1 191 ? 14.846 3.480 -13.712 1.00 82.12 191 ARG A C 1
ATOM 1498 O O . ARG A 1 191 ? 15.497 4.338 -14.288 1.00 82.12 191 ARG A O 1
ATOM 1505 N N . LEU A 1 192 ? 13.961 2.696 -14.331 1.00 80.12 192 LEU A N 1
ATOM 1506 C CA . LEU A 1 192 ? 13.671 2.858 -15.756 1.00 80.12 192 LEU A CA 1
ATOM 1507 C C . LEU A 1 192 ? 13.022 4.202 -16.080 1.00 80.12 192 LEU A C 1
ATOM 1509 O O . LEU A 1 192 ? 13.061 4.622 -17.231 1.00 80.12 192 LEU A O 1
ATOM 1513 N N . TYR A 1 193 ? 12.409 4.850 -15.090 1.00 73.00 193 TYR A N 1
ATOM 1514 C CA . TYR A 1 193 ? 11.745 6.134 -15.259 1.00 73.00 193 TYR A CA 1
ATOM 1515 C C . TYR A 1 193 ? 12.670 7.331 -15.002 1.00 73.00 193 TYR A C 1
ATOM 1517 O O . TYR A 1 193 ? 12.456 8.407 -15.555 1.00 73.00 193 TYR A O 1
ATOM 1525 N N . ASN A 1 194 ? 13.715 7.161 -14.193 1.00 71.88 194 ASN A N 1
ATOM 1526 C CA . ASN A 1 194 ? 14.639 8.252 -13.909 1.00 71.88 194 ASN A CA 1
ATOM 1527 C C . ASN A 1 194 ? 15.565 8.493 -15.117 1.00 71.88 194 ASN A C 1
ATOM 1529 O O . ASN A 1 194 ? 16.175 7.536 -15.599 1.00 71.88 194 ASN A O 1
ATOM 1533 N N . PRO A 1 195 ? 15.704 9.744 -15.602 1.00 61.97 195 PRO A N 1
ATOM 1534 C CA . PRO A 1 195 ? 16.691 10.073 -16.624 1.00 61.97 195 PRO A CA 1
ATOM 1535 C C . PRO A 1 195 ? 18.095 9.711 -16.130 1.00 61.97 195 PRO A C 1
ATOM 1537 O O . PRO A 1 195 ? 18.445 10.003 -14.982 1.00 61.97 195 PRO A O 1
ATOM 1540 N N . GLU A 1 196 ? 18.907 9.096 -16.988 1.00 57.97 196 GLU A N 1
ATOM 1541 C CA . GLU A 1 196 ? 20.323 8.885 -16.688 1.00 57.97 196 GLU A CA 1
ATOM 1542 C C . GLU A 1 196 ? 21.000 10.264 -16.532 1.00 57.97 196 GLU A C 1
ATOM 1544 O O . GLU A 1 196 ? 20.801 11.141 -17.378 1.00 57.97 196 GLU A O 1
ATOM 1549 N N . PRO A 1 197 ? 21.814 10.498 -15.483 1.00 52.88 197 PRO A N 1
ATOM 1550 C CA . PRO A 1 197 ? 22.359 11.825 -15.171 1.00 52.88 197 PRO A CA 1
ATOM 1551 C C . PRO A 1 197 ? 23.265 12.424 -16.266 1.00 52.88 197 PRO A C 1
ATOM 1553 O O . PRO A 1 197 ? 23.642 13.588 -16.164 1.00 52.88 197 PRO A O 1
ATOM 1556 N N . ASN A 1 198 ? 23.599 11.661 -17.314 1.00 54.59 198 ASN A N 1
ATOM 1557 C CA . ASN A 1 198 ? 24.561 12.038 -18.352 1.00 54.59 198 ASN A CA 1
ATOM 1558 C C . ASN A 1 198 ? 24.033 11.900 -19.795 1.00 54.59 198 ASN A C 1
ATOM 1560 O O . ASN A 1 198 ? 24.820 12.024 -20.735 1.00 54.59 198 ASN A O 1
ATOM 1564 N N . THR A 1 199 ? 22.738 11.648 -20.013 1.00 49.88 199 THR A N 1
ATOM 1565 C CA . THR A 1 199 ? 22.155 11.628 -21.368 1.00 49.88 199 THR A CA 1
ATOM 1566 C C . THR A 1 199 ? 21.595 12.994 -21.745 1.00 49.88 199 THR A C 1
ATOM 1568 O O . THR A 1 199 ? 20.689 13.516 -21.101 1.00 49.88 199 THR A O 1
ATOM 1571 N N . THR A 1 200 ? 22.109 13.590 -22.823 1.00 46.94 200 THR A N 1
ATOM 1572 C CA . THR A 1 200 ? 21.500 14.777 -23.435 1.00 46.94 200 THR A CA 1
ATOM 1573 C C . THR A 1 200 ? 20.198 14.375 -24.128 1.00 46.94 200 THR A C 1
ATOM 1575 O O . THR A 1 200 ? 20.226 13.828 -25.228 1.00 46.94 200 THR A O 1
ATOM 1578 N N . GLY A 1 201 ? 19.070 14.622 -23.466 1.00 54.19 201 GLY A N 1
ATOM 1579 C CA . GLY A 1 201 ? 17.723 14.278 -23.928 1.00 54.19 201 GLY A CA 1
ATOM 1580 C C . GLY A 1 201 ? 16.879 13.703 -22.791 1.00 54.19 201 GLY A C 1
ATOM 1581 O O . GLY A 1 201 ? 17.407 13.072 -21.884 1.00 54.19 201 GLY A O 1
ATOM 1582 N N . HIS A 1 202 ? 15.559 13.892 -22.836 1.00 56.62 202 HIS A N 1
ATOM 1583 C CA . HIS A 1 202 ? 14.608 13.325 -21.863 1.00 56.62 202 HIS A CA 1
ATOM 1584 C C . HIS A 1 202 ? 14.422 11.797 -22.004 1.00 56.62 202 HIS A C 1
ATOM 1586 O O . HIS A 1 202 ? 13.396 11.259 -21.595 1.00 56.62 202 HIS A O 1
ATOM 1592 N N . ALA A 1 203 ? 15.383 11.099 -22.617 1.00 66.06 203 ALA A N 1
ATOM 1593 C CA . ALA A 1 203 ? 15.330 9.660 -22.808 1.00 66.06 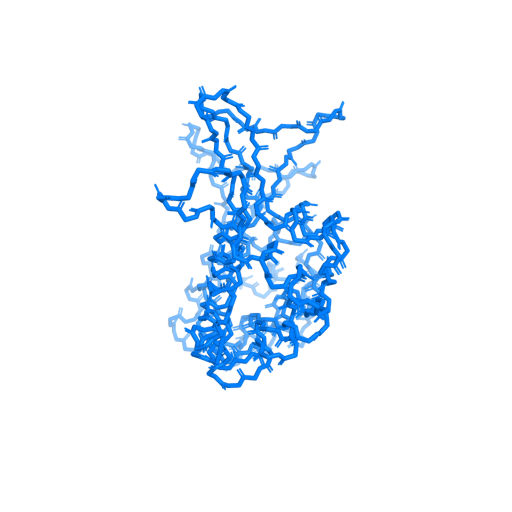203 ALA A CA 1
ATOM 1594 C C . ALA A 1 203 ? 15.544 8.960 -21.461 1.00 66.06 203 ALA A C 1
ATOM 1596 O O . ALA A 1 203 ? 16.566 9.133 -20.796 1.00 66.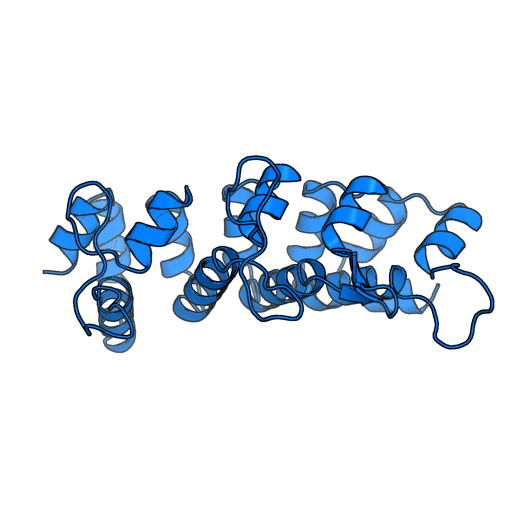06 203 ALA A O 1
ATOM 1597 N N . THR A 1 204 ? 14.552 8.183 -21.050 1.00 78.38 204 THR A N 1
ATOM 1598 C CA . THR A 1 204 ? 14.621 7.302 -19.885 1.00 78.38 204 THR A CA 1
ATOM 1599 C C . THR A 1 204 ? 15.015 5.895 -20.341 1.00 78.38 204 THR A C 1
ATOM 1601 O O . THR A 1 204 ? 14.734 5.535 -21.493 1.00 78.38 204 THR A O 1
ATOM 1604 N N . PRO A 1 205 ? 15.605 5.045 -19.481 1.00 83.69 205 PRO A N 1
ATOM 1605 C CA . PRO A 1 205 ? 15.853 3.652 -19.852 1.00 83.69 205 PRO A CA 1
ATOM 1606 C C . PRO A 1 205 ? 14.580 2.924 -20.325 1.00 83.69 205 PRO A C 1
ATOM 1608 O O . PRO A 1 205 ? 14.651 2.077 -21.213 1.00 83.69 205 PRO A O 1
ATOM 1611 N N . LEU A 1 206 ? 13.401 3.300 -19.808 1.00 84.38 206 LEU A N 1
ATOM 1612 C CA . LEU A 1 206 ? 12.114 2.808 -20.306 1.00 84.38 206 LEU A CA 1
ATOM 1613 C C . LEU A 1 206 ? 11.891 3.170 -21.780 1.00 84.38 206 LEU A C 1
ATOM 1615 O O . LEU A 1 206 ? 11.518 2.300 -22.562 1.00 84.38 206 LEU A O 1
ATOM 1619 N N . SER A 1 207 ? 12.131 4.428 -22.169 1.00 82.00 207 SER A N 1
ATOM 1620 C CA . SER A 1 207 ? 11.976 4.857 -23.566 1.00 82.00 207 SER A CA 1
ATOM 1621 C C . SER A 1 207 ? 12.924 4.109 -24.507 1.00 82.00 207 SER A C 1
ATOM 1623 O O . SER A 1 207 ? 12.482 3.642 -25.552 1.00 82.00 207 SER A O 1
ATOM 1625 N N . CYS A 1 208 ? 14.171 3.866 -24.089 1.00 85.12 208 CYS A N 1
ATOM 1626 C CA . CYS A 1 208 ? 15.136 3.092 -24.870 1.00 85.12 208 CYS A CA 1
ATOM 1627 C C . CYS A 1 208 ? 14.685 1.637 -25.080 1.00 85.12 208 CYS A C 1
ATOM 1629 O O . CYS A 1 208 ? 14.814 1.103 -26.179 1.00 85.12 208 CYS A O 1
ATOM 1631 N N . LEU A 1 209 ? 14.130 0.988 -24.048 1.00 87.06 209 LEU A N 1
ATOM 1632 C CA . LEU A 1 209 ? 13.600 -0.376 -24.165 1.00 87.06 209 LEU A CA 1
ATOM 1633 C C . LEU A 1 209 ? 12.410 -0.438 -25.129 1.00 87.06 209 LEU A C 1
ATOM 1635 O O . LEU A 1 209 ? 12.330 -1.349 -25.953 1.00 87.06 209 LEU A O 1
ATOM 1639 N N . VAL A 1 210 ? 11.509 0.541 -25.056 1.00 86.75 210 VAL A N 1
ATOM 1640 C CA . VAL A 1 210 ? 10.358 0.626 -25.963 1.00 86.75 210 VAL A CA 1
ATOM 1641 C C . VAL A 1 210 ? 10.815 0.864 -27.406 1.00 86.75 210 VAL A C 1
ATOM 1643 O O . VAL A 1 210 ? 10.334 0.186 -28.312 1.00 86.75 210 VAL A O 1
ATOM 1646 N N . GLU A 1 211 ? 11.789 1.750 -27.633 1.00 86.38 211 GLU A N 1
ATOM 1647 C CA . GLU A 1 211 ? 12.393 1.984 -28.955 1.00 86.38 211 GLU A CA 1
ATOM 1648 C C . GLU A 1 211 ? 13.121 0.747 -29.501 1.00 86.38 211 GLU A C 1
ATOM 1650 O O . GLU A 1 211 ? 13.064 0.472 -30.700 1.00 86.38 211 GLU A O 1
ATOM 1655 N N . ALA A 1 212 ? 13.746 -0.046 -28.626 1.00 87.81 212 ALA A N 1
ATOM 1656 C CA . ALA A 1 212 ? 14.353 -1.330 -28.971 1.00 87.81 212 ALA A CA 1
ATOM 1657 C C . ALA A 1 212 ? 13.323 -2.448 -29.252 1.00 87.81 212 ALA A C 1
ATOM 1659 O O . ALA A 1 212 ? 13.708 -3.558 -29.622 1.00 87.81 212 ALA A O 1
ATOM 1660 N N . GLY A 1 213 ? 12.022 -2.171 -29.107 1.00 90.25 213 GLY A N 1
ATOM 1661 C CA . GLY A 1 213 ? 10.927 -3.083 -29.443 1.00 90.25 213 GLY A CA 1
ATOM 1662 C C . GLY A 1 213 ? 10.400 -3.926 -28.280 1.00 90.25 213 GLY A C 1
ATOM 1663 O O . GLY A 1 213 ? 9.587 -4.823 -28.512 1.00 90.25 213 GLY A O 1
ATOM 1664 N N . PHE A 1 214 ? 10.822 -3.661 -27.039 1.00 90.44 214 PHE A N 1
ATOM 1665 C CA . PHE A 1 214 ? 10.245 -4.323 -25.870 1.00 90.44 214 PHE A CA 1
ATOM 1666 C C . PHE A 1 214 ? 8.862 -3.751 -25.551 1.00 90.44 214 PHE A C 1
ATOM 1668 O O . PHE A 1 214 ? 8.673 -2.548 -25.377 1.00 90.44 214 PHE A O 1
ATOM 1675 N N . THR A 1 215 ? 7.885 -4.640 -25.418 1.00 91.38 215 THR A N 1
ATOM 1676 C CA . THR A 1 215 ? 6.545 -4.295 -24.933 1.00 91.38 215 THR A CA 1
ATOM 1677 C C . THR A 1 215 ? 6.541 -4.137 -23.412 1.00 91.38 215 THR A C 1
ATOM 1679 O O . THR A 1 215 ? 7.333 -4.764 -22.704 1.00 91.38 215 THR A O 1
ATOM 1682 N N . LEU A 1 216 ? 5.604 -3.347 -22.879 1.00 88.31 216 LEU A N 1
ATOM 1683 C CA . LEU A 1 216 ? 5.446 -3.206 -21.427 1.00 88.31 216 LEU A CA 1
ATOM 1684 C C . LEU A 1 216 ? 5.127 -4.541 -20.749 1.00 88.31 216 LEU A C 1
ATOM 1686 O O . LEU A 1 216 ? 5.668 -4.817 -19.683 1.00 88.31 216 LEU A O 1
ATOM 1690 N N . ASP A 1 217 ? 4.337 -5.402 -21.392 1.00 89.75 217 ASP A N 1
ATOM 1691 C CA . ASP A 1 217 ? 4.036 -6.743 -20.882 1.00 89.75 217 ASP A CA 1
ATOM 1692 C C . ASP A 1 217 ? 5.296 -7.606 -20.755 1.00 89.75 217 ASP A C 1
ATOM 1694 O O . ASP A 1 217 ? 5.445 -8.346 -19.782 1.00 89.75 217 ASP A O 1
ATOM 1698 N N . GLN A 1 218 ? 6.249 -7.481 -21.685 1.00 91.38 218 GLN A N 1
ATOM 1699 C CA . GLN A 1 218 ? 7.544 -8.160 -21.577 1.00 91.38 218 GLN A CA 1
ATOM 1700 C C . GLN A 1 218 ? 8.374 -7.609 -20.413 1.00 91.38 218 GLN A C 1
ATOM 1702 O O . GLN A 1 218 ? 8.956 -8.392 -19.663 1.00 91.38 218 GLN A O 1
ATOM 1707 N N . ILE A 1 219 ? 8.400 -6.288 -20.214 1.00 90.56 219 ILE A N 1
ATOM 1708 C CA . ILE A 1 219 ? 9.110 -5.662 -19.085 1.00 90.56 219 ILE A CA 1
ATOM 1709 C C . ILE A 1 219 ? 8.491 -6.107 -17.750 1.00 90.56 219 ILE A C 1
ATOM 1711 O O . ILE A 1 219 ? 9.211 -6.529 -16.841 1.00 90.56 219 ILE A O 1
ATOM 1715 N N . ILE A 1 220 ? 7.158 -6.079 -17.641 1.00 90.69 220 ILE A N 1
ATOM 1716 C CA . ILE A 1 220 ? 6.409 -6.559 -16.472 1.00 90.69 220 ILE A CA 1
ATOM 1717 C C . ILE A 1 220 ? 6.698 -8.036 -16.233 1.00 90.69 220 ILE A C 1
ATOM 1719 O O . ILE A 1 220 ? 6.982 -8.420 -15.101 1.00 90.69 220 ILE A O 1
ATOM 1723 N N . SER A 1 221 ? 6.670 -8.864 -17.279 1.00 90.62 221 SER A N 1
ATOM 1724 C CA . SER A 1 221 ? 6.967 -10.292 -17.174 1.00 90.62 221 SER A CA 1
ATOM 1725 C C . SER A 1 221 ? 8.373 -10.528 -16.623 1.00 90.62 221 SER A C 1
ATOM 1727 O O . SER A 1 221 ? 8.523 -11.288 -15.671 1.00 90.62 221 SER A O 1
ATOM 1729 N N . VAL A 1 222 ? 9.394 -9.821 -17.123 1.00 91.00 222 VAL A N 1
ATOM 1730 C CA . VAL A 1 222 ? 10.771 -9.917 -16.601 1.00 91.00 222 VAL A CA 1
ATOM 1731 C C . VAL A 1 222 ? 10.837 -9.546 -15.117 1.00 91.00 222 VAL A C 1
ATOM 1733 O O . VAL A 1 222 ? 11.513 -10.230 -14.344 1.00 91.00 222 VAL A O 1
ATOM 1736 N N . LEU A 1 223 ? 10.135 -8.484 -14.716 1.00 89.69 223 LEU A N 1
ATOM 1737 C CA . LEU A 1 223 ? 10.117 -7.972 -13.345 1.00 89.69 223 LEU A CA 1
ATOM 1738 C C . LEU A 1 223 ? 9.207 -8.752 -12.386 1.00 89.69 223 LEU A C 1
ATOM 1740 O O . LEU A 1 223 ? 9.377 -8.627 -11.178 1.00 89.69 223 LEU A O 1
ATOM 1744 N N . SER A 1 224 ? 8.279 -9.565 -12.887 1.00 89.12 224 SER A N 1
ATOM 1745 C CA . SER A 1 224 ? 7.356 -10.380 -12.075 1.00 89.12 224 SER A CA 1
ATOM 1746 C C . SER A 1 224 ? 7.941 -11.744 -11.692 1.00 89.12 224 SER A C 1
ATOM 1748 O O . SER A 1 224 ? 7.216 -12.653 -11.300 1.00 89.12 224 SER A O 1
ATOM 1750 N N . HIS A 1 225 ? 9.254 -11.914 -11.844 1.00 86.06 225 HIS A N 1
ATOM 1751 C CA . HIS A 1 225 ? 9.967 -13.134 -11.492 1.00 86.06 225 HIS A CA 1
ATOM 1752 C C . HIS A 1 225 ? 11.084 -12.855 -10.492 1.00 86.06 225 HIS A C 1
ATOM 1754 O O . HIS A 1 225 ? 11.651 -11.755 -10.446 1.00 86.06 225 HIS A O 1
ATOM 1760 N N . GLU A 1 226 ? 11.478 -13.904 -9.773 1.00 84.81 226 GLU A N 1
ATOM 1761 C CA . GLU A 1 226 ? 12.592 -13.842 -8.841 1.00 84.81 226 GLU A CA 1
ATOM 1762 C C . GLU A 1 226 ? 13.852 -13.311 -9.544 1.00 84.81 226 GLU A C 1
ATOM 1764 O O . GLU A 1 226 ? 14.271 -13.776 -10.615 1.00 84.81 226 GLU A O 1
ATOM 1769 N N . GLY A 1 227 ? 14.449 -12.276 -8.951 1.00 84.50 227 GLY A N 1
ATOM 1770 C CA . GLY A 1 227 ? 15.640 -11.635 -9.499 1.00 84.50 227 GLY A CA 1
ATOM 1771 C C . GLY A 1 227 ? 15.401 -10.832 -10.782 1.00 84.50 227 GLY A C 1
ATOM 1772 O O . GLY A 1 227 ? 16.380 -10.495 -11.450 1.00 84.50 227 GLY A O 1
ATOM 1773 N N . GLY A 1 228 ? 14.154 -10.494 -11.125 1.00 88.69 228 GLY A N 1
ATOM 1774 C CA . GLY A 1 228 ? 13.800 -9.661 -12.279 1.00 88.69 228 GLY A CA 1
ATOM 1775 C C . GLY A 1 228 ? 14.607 -8.364 -12.364 1.00 88.69 228 GLY A C 1
ATOM 1776 O O . GLY A 1 228 ? 15.097 -8.008 -13.431 1.00 88.69 228 GLY A O 1
ATOM 1777 N N . TYR A 1 229 ? 14.886 -7.728 -11.224 1.00 89.44 229 TYR A N 1
ATOM 1778 C CA . TYR A 1 229 ? 15.761 -6.556 -11.138 1.00 89.44 229 TYR A CA 1
ATOM 1779 C C . TYR A 1 229 ? 17.178 -6.785 -11.695 1.00 89.44 229 TYR A C 1
ATOM 1781 O O . TYR A 1 229 ? 17.772 -5.854 -12.230 1.00 89.44 229 TYR A O 1
ATOM 1789 N N . LYS A 1 230 ? 17.738 -7.998 -11.571 1.00 88.81 230 LYS A N 1
ATOM 1790 C CA . LYS A 1 230 ? 19.052 -8.350 -12.140 1.00 88.81 230 LYS A CA 1
ATOM 1791 C C . LYS A 1 230 ? 18.959 -8.575 -13.641 1.00 88.81 230 LYS A C 1
ATOM 1793 O O . LYS A 1 230 ? 19.869 -8.196 -14.363 1.00 88.81 230 LYS A O 1
ATOM 1798 N N . LYS A 1 231 ? 17.869 -9.203 -14.094 1.00 89.00 231 LYS A N 1
ATOM 1799 C CA . LYS A 1 231 ? 17.616 -9.446 -15.519 1.00 89.00 231 LYS A CA 1
ATOM 1800 C C . LYS A 1 231 ? 17.463 -8.123 -16.259 1.00 89.00 231 LYS A C 1
ATOM 1802 O O . LYS A 1 231 ? 18.082 -7.942 -17.293 1.00 89.00 231 LYS A O 1
ATOM 1807 N N . LEU A 1 232 ? 16.719 -7.186 -15.674 1.00 85.00 232 LEU A N 1
ATOM 1808 C CA . LEU A 1 232 ? 16.552 -5.845 -16.219 1.00 85.00 232 LEU A CA 1
ATOM 1809 C C . LEU A 1 232 ? 17.867 -5.049 -16.243 1.00 85.00 232 LEU A C 1
ATOM 1811 O O . LEU A 1 232 ? 18.110 -4.337 -17.198 1.00 85.00 232 LEU A O 1
ATOM 1815 N N . GLN A 1 233 ? 18.730 -5.193 -15.229 1.00 80.44 233 GLN A N 1
ATOM 1816 C CA . GLN A 1 233 ? 20.067 -4.569 -15.218 1.00 80.44 233 GLN A CA 1
ATOM 1817 C C . GLN A 1 233 ? 21.028 -5.131 -16.275 1.00 80.44 233 GLN A C 1
ATOM 1819 O O . GLN A 1 233 ? 22.070 -4.529 -16.515 1.00 80.44 233 GLN A O 1
ATOM 1824 N N . ALA A 1 234 ? 20.736 -6.309 -16.824 1.00 79.88 234 ALA A N 1
ATOM 1825 C CA . ALA A 1 234 ? 21.563 -6.955 -17.836 1.00 79.88 234 ALA A CA 1
ATOM 1826 C C . ALA A 1 234 ? 21.113 -6.642 -19.277 1.00 79.88 234 ALA A C 1
ATOM 1828 O O . ALA A 1 234 ? 21.786 -7.090 -20.206 1.00 79.88 234 ALA A O 1
ATOM 1829 N N . LEU A 1 235 ? 19.986 -5.936 -19.445 1.00 72.19 235 LEU A N 1
ATOM 1830 C CA . LEU A 1 235 ? 19.496 -5.400 -20.720 1.00 72.19 235 LEU A CA 1
ATOM 1831 C C . LEU A 1 235 ? 20.114 -4.024 -20.978 1.00 72.19 235 LEU A C 1
ATOM 1833 O O . LEU A 1 235 ? 20.456 -3.773 -22.153 1.00 72.19 235 LEU A O 1
#